Protein AF-A0A960YP12-F1 (afdb_monomer)

Foldseek 3Di:
DVQCVVVVPDDPAPVCCVLVSQCVVVDDVVNVVSVVVVVVVVVVVLVVVLQVVLVCCCVVPVCPPPNVPDDPVRSVVSSVVSSVVVVVVVVVVPVVVPDDPLLVCLLVLQLVLQLVQLVVCVVPPQQFDPVLSVCSNVVLNVQLNVCCVPPHSNCSSVSSNVSSNVSRVVCSVPHGDRDDPVVVPDPPPPDDD

Radius of gyration: 22.6 Å; Cα contacts (8 Å, |Δi|>4): 190; chains: 1; bounding box: 46×42×67 Å

Structure (mmCIF, N/CA/C/O backbone):
data_AF-A0A960YP12-F1
#
_entry.id   AF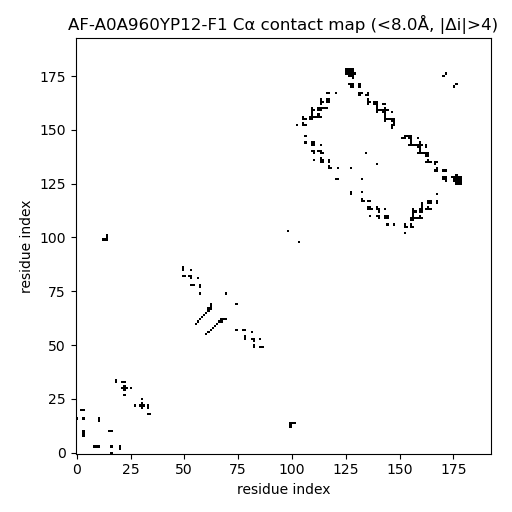-A0A960YP12-F1
#
loop_
_atom_site.group_PDB
_atom_site.id
_atom_site.type_symbol
_atom_site.label_atom_id
_atom_site.label_alt_id
_atom_site.label_comp_id
_atom_site.label_asym_id
_atom_site.label_entity_id
_atom_site.label_seq_id
_atom_site.pdbx_PDB_ins_code
_atom_site.Cartn_x
_atom_site.Cartn_y
_atom_site.Cartn_z
_atom_site.occupancy
_atom_site.B_iso_or_equiv
_atom_site.auth_seq_id
_atom_site.auth_comp_id
_atom_site.auth_asym_id
_atom_site.auth_atom_id
_atom_site.pdbx_PDB_model_num
ATOM 1 N N . ALA A 1 1 ? 11.647 7.805 -21.438 1.00 58.00 1 ALA A N 1
ATOM 2 C CA . ALA A 1 1 ? 10.737 8.116 -22.559 1.00 58.00 1 ALA A CA 1
ATOM 3 C C . ALA A 1 1 ? 11.459 8.897 -23.658 1.00 58.00 1 ALA A C 1
ATOM 5 O O . ALA A 1 1 ? 11.548 8.406 -24.769 1.00 58.00 1 ALA A O 1
ATOM 6 N N . LEU A 1 2 ? 12.059 10.059 -23.367 1.00 67.44 2 LEU A N 1
ATOM 7 C CA . LEU A 1 2 ? 12.798 10.821 -24.391 1.00 67.44 2 LEU A CA 1
ATOM 8 C C . LEU A 1 2 ? 14.009 10.053 -24.958 1.00 67.44 2 LEU A C 1
ATOM 10 O O . LEU A 1 2 ? 14.193 9.996 -26.167 1.00 67.44 2 LEU A O 1
ATOM 14 N N . ALA A 1 3 ? 14.774 9.372 -24.097 1.00 63.59 3 ALA A N 1
ATOM 15 C CA . ALA A 1 3 ? 15.922 8.564 -24.519 1.00 63.59 3 ALA A CA 1
ATOM 16 C C . ALA A 1 3 ? 15.546 7.325 -25.356 1.00 63.59 3 ALA A C 1
ATOM 18 O O . ALA A 1 3 ? 16.316 6.914 -26.212 1.00 63.59 3 ALA A O 1
ATOM 19 N N . SER A 1 4 ? 14.367 6.731 -25.143 1.00 64.69 4 SER A N 1
ATOM 20 C CA . SER A 1 4 ? 13.921 5.574 -25.930 1.00 64.69 4 SER A CA 1
ATOM 21 C C . SER A 1 4 ? 13.435 5.963 -27.322 1.00 64.69 4 SER A C 1
ATOM 23 O O . SER A 1 4 ? 13.671 5.221 -28.266 1.00 64.69 4 SER A O 1
ATOM 25 N N . VAL A 1 5 ? 12.815 7.142 -27.449 1.00 67.69 5 VAL A N 1
ATOM 26 C CA . VAL A 1 5 ? 12.426 7.729 -28.741 1.00 67.69 5 VAL A CA 1
ATOM 27 C C . VAL A 1 5 ? 13.664 8.105 -29.561 1.00 67.69 5 VAL A C 1
ATOM 29 O O . VAL A 1 5 ? 13.691 7.880 -30.762 1.00 67.69 5 VAL A O 1
ATOM 32 N N . ALA A 1 6 ? 14.718 8.612 -28.914 1.00 69.69 6 ALA A N 1
ATOM 33 C CA . ALA A 1 6 ? 15.978 8.939 -29.582 1.00 69.69 6 ALA A CA 1
ATOM 34 C C . ALA A 1 6 ? 16.777 7.707 -30.056 1.00 69.69 6 ALA A C 1
ATOM 36 O O . ALA A 1 6 ? 17.608 7.836 -30.949 1.00 69.69 6 ALA A O 1
ATOM 37 N N . MET A 1 7 ? 16.547 6.533 -29.458 1.00 71.50 7 MET A N 1
ATOM 38 C CA . MET A 1 7 ? 17.265 5.289 -29.773 1.00 71.50 7 MET A CA 1
ATOM 39 C C . MET A 1 7 ? 16.447 4.288 -30.611 1.00 71.50 7 MET A C 1
ATOM 41 O O . MET A 1 7 ? 16.909 3.168 -30.804 1.00 71.50 7 MET A O 1
ATOM 45 N N . ASP A 1 8 ? 15.250 4.667 -31.083 1.00 73.38 8 ASP A N 1
ATOM 46 C CA . ASP A 1 8 ? 14.325 3.821 -31.868 1.00 73.38 8 ASP A CA 1
ATOM 47 C C . ASP A 1 8 ? 14.042 2.438 -31.235 1.00 73.38 8 ASP A C 1
ATOM 49 O O . ASP A 1 8 ? 13.881 1.417 -31.903 1.00 73.38 8 ASP A O 1
ATOM 53 N N . ILE A 1 9 ? 14.009 2.378 -29.899 1.00 75.00 9 ILE A N 1
ATOM 54 C CA . ILE A 1 9 ? 13.782 1.123 -29.173 1.00 75.00 9 ILE A CA 1
ATOM 55 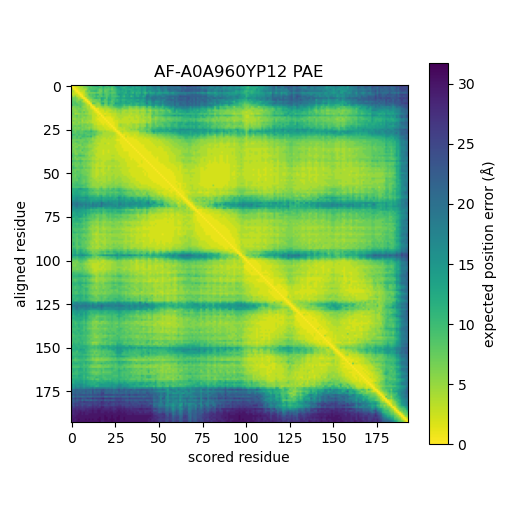C C . ILE A 1 9 ? 12.277 0.895 -29.037 1.00 75.00 9 ILE A C 1
ATOM 57 O O . ILE A 1 9 ? 11.580 1.690 -28.405 1.00 75.00 9 ILE A O 1
ATOM 61 N N . ASN A 1 10 ? 11.781 -0.227 -29.568 1.00 73.31 10 ASN A N 1
ATOM 62 C CA . ASN A 1 10 ? 10.393 -0.644 -29.377 1.00 73.31 10 ASN A CA 1
ATOM 63 C C . ASN A 1 10 ? 10.156 -1.062 -27.918 1.00 73.31 10 ASN A C 1
ATOM 65 O O . ASN A 1 10 ? 10.718 -2.054 -27.448 1.00 73.31 10 ASN A O 1
ATOM 69 N N . ILE A 1 11 ? 9.317 -0.311 -27.205 1.00 73.94 11 ILE A N 1
ATOM 70 C CA . ILE A 1 11 ? 9.003 -0.556 -25.797 1.00 73.94 11 ILE A CA 1
ATOM 71 C C . ILE A 1 11 ? 7.580 -1.112 -25.694 1.00 73.94 11 ILE A C 1
ATOM 73 O O . ILE A 1 11 ? 6.631 -0.369 -25.938 1.00 73.94 11 ILE A O 1
ATOM 77 N N . PRO A 1 12 ? 7.407 -2.383 -25.283 1.00 71.88 12 PRO A N 1
ATOM 78 C CA . PRO A 1 12 ? 6.084 -2.994 -25.174 1.00 71.88 12 PRO A CA 1
ATOM 79 C C . PRO A 1 12 ? 5.216 -2.361 -24.084 1.00 71.88 12 PRO A C 1
ATOM 81 O O . PRO A 1 12 ? 3.995 -2.380 -24.196 1.00 71.88 12 PRO A O 1
ATOM 84 N N . GLN A 1 13 ? 5.835 -1.852 -23.007 1.00 71.75 13 GLN A N 1
ATOM 85 C CA . GLN A 1 13 ? 5.128 -1.289 -21.855 1.00 71.75 13 GLN A CA 1
ATOM 86 C C . GLN A 1 13 ? 5.876 -0.121 -21.193 1.00 71.75 13 GLN A C 1
ATOM 88 O O . GLN A 1 13 ? 7.102 -0.195 -21.055 1.00 71.75 13 GLN A O 1
ATOM 93 N N . PRO A 1 14 ? 5.162 0.910 -20.697 1.00 77.56 14 PRO A N 1
ATOM 94 C CA . PRO A 1 14 ? 5.766 2.111 -20.106 1.00 77.56 14 PRO A CA 1
ATOM 95 C C . PRO A 1 14 ? 6.716 1.833 -18.933 1.00 77.56 14 PRO A C 1
ATOM 97 O O . PRO A 1 14 ? 7.717 2.526 -18.760 1.00 77.56 14 PRO A O 1
ATOM 100 N N . ASP A 1 15 ? 6.443 0.788 -18.155 1.00 81.69 15 ASP A N 1
ATOM 101 C CA . ASP A 1 15 ? 7.193 0.477 -16.933 1.00 81.69 15 ASP A CA 1
ATOM 102 C C . ASP A 1 15 ? 8.578 -0.128 -17.216 1.00 81.69 15 ASP A C 1
ATOM 104 O O . ASP A 1 15 ? 9.470 -0.116 -16.368 1.00 81.69 15 ASP A O 1
ATOM 108 N N . GLN A 1 16 ? 8.796 -0.630 -18.434 1.00 82.38 16 GLN A N 1
ATOM 109 C CA . GLN A 1 16 ? 10.042 -1.294 -18.827 1.00 82.38 16 GLN A CA 1
ATOM 110 C C . GLN A 1 16 ? 11.076 -0.318 -19.407 1.00 82.38 16 GLN A C 1
ATOM 112 O O . GLN A 1 16 ? 12.214 -0.703 -19.675 1.00 82.38 16 GLN A O 1
ATOM 117 N N . VAL A 1 17 ? 10.712 0.959 -19.574 1.00 84.19 17 VAL A N 1
ATOM 118 C CA . VAL A 1 17 ? 11.568 1.976 -20.202 1.00 84.19 17 VAL A CA 1
ATOM 119 C C . VAL A 1 17 ? 12.890 2.141 -19.453 1.00 84.19 17 VAL A C 1
ATOM 121 O O . VAL A 1 17 ? 13.940 2.180 -20.086 1.00 84.19 17 VAL A O 1
ATOM 124 N N . GLY A 1 18 ? 12.855 2.237 -18.121 1.00 83.00 18 GLY A N 1
ATOM 125 C CA . GLY A 1 18 ? 14.055 2.446 -17.304 1.00 83.00 18 GLY A CA 1
ATOM 126 C C . GLY A 1 18 ? 15.090 1.327 -17.477 1.00 83.00 18 GLY A C 1
ATOM 127 O O . GLY A 1 18 ? 16.200 1.606 -17.934 1.00 83.00 18 GLY A O 1
ATOM 128 N N . PRO A 1 19 ? 14.726 0.064 -17.182 1.00 83.06 19 PRO A N 1
ATOM 129 C CA . PRO A 1 19 ? 15.631 -1.072 -17.332 1.00 83.06 19 PRO A CA 1
ATOM 130 C C . PRO A 1 19 ? 16.138 -1.261 -18.769 1.00 83.06 19 PRO A C 1
ATOM 132 O O . PRO A 1 19 ? 17.332 -1.478 -18.965 1.00 83.06 19 PRO A O 1
ATOM 135 N N . ILE A 1 20 ? 15.262 -1.148 -19.777 1.00 83.38 20 ILE A N 1
ATOM 136 C CA . ILE A 1 20 ? 15.624 -1.383 -21.186 1.00 83.38 20 ILE A CA 1
ATOM 137 C C . ILE A 1 20 ? 16.593 -0.313 -21.694 1.00 83.38 20 ILE A C 1
ATOM 139 O O . ILE A 1 20 ? 17.600 -0.642 -22.317 1.00 83.38 20 ILE A O 1
ATOM 143 N N . VAL A 1 21 ? 16.324 0.965 -21.411 1.00 84.31 21 VAL A N 1
ATOM 144 C CA . VAL A 1 21 ? 17.203 2.065 -21.834 1.00 84.31 21 VAL A CA 1
ATOM 145 C C . VAL A 1 21 ? 18.560 1.957 -21.145 1.00 84.31 21 VAL A C 1
ATOM 147 O O . VAL A 1 21 ? 19.591 2.099 -21.797 1.00 84.31 21 VAL A O 1
ATOM 150 N N . ALA A 1 22 ? 18.577 1.666 -19.846 1.00 83.38 22 ALA A N 1
ATOM 151 C CA . ALA A 1 22 ? 19.823 1.553 -19.104 1.00 83.38 22 ALA A CA 1
ATOM 152 C C . ALA A 1 22 ? 20.658 0.339 -19.562 1.00 83.38 22 ALA A C 1
ATOM 154 O O . ALA A 1 22 ? 21.873 0.453 -19.718 1.00 83.38 22 ALA A O 1
ATOM 155 N N . ALA A 1 23 ? 20.012 -0.790 -19.875 1.00 82.31 23 ALA A N 1
ATOM 156 C CA . ALA A 1 23 ? 20.667 -1.953 -20.472 1.00 82.31 23 ALA A CA 1
ATOM 157 C C . ALA A 1 23 ? 21.218 -1.669 -21.883 1.00 82.31 23 ALA A C 1
ATOM 159 O O . ALA A 1 2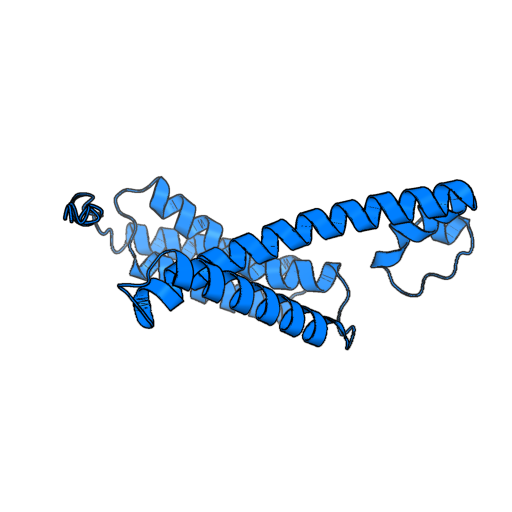3 ? 22.313 -2.124 -22.213 1.00 82.31 23 ALA A O 1
ATOM 160 N N . ALA A 1 24 ? 20.494 -0.899 -22.703 1.00 81.62 24 ALA A N 1
ATOM 161 C CA . ALA A 1 24 ? 20.925 -0.538 -24.054 1.00 81.62 24 ALA A CA 1
ATOM 162 C C . ALA A 1 24 ? 22.181 0.352 -24.053 1.00 81.62 24 ALA A C 1
ATOM 164 O O . ALA A 1 24 ? 23.080 0.140 -24.864 1.00 81.62 24 ALA A O 1
ATOM 165 N N . VAL A 1 25 ? 22.277 1.302 -23.116 1.00 85.12 25 VAL A N 1
ATOM 166 C CA . VAL A 1 25 ? 23.427 2.221 -23.006 1.00 85.12 25 VAL A CA 1
ATOM 167 C C . VAL A 1 25 ? 24.691 1.514 -22.503 1.00 85.12 25 VAL A C 1
ATOM 169 O O . VAL A 1 25 ? 25.791 1.820 -22.954 1.00 85.12 25 VAL A O 1
ATOM 172 N N . LEU A 1 26 ? 24.556 0.563 -21.576 1.00 83.25 26 LEU A N 1
ATOM 173 C CA . LEU A 1 26 ? 25.695 -0.094 -20.923 1.00 83.25 26 LEU A CA 1
ATOM 174 C C . LEU A 1 26 ? 26.258 -1.315 -21.685 1.00 83.25 26 LEU A C 1
ATOM 176 O O . LEU A 1 26 ? 27.285 -1.874 -21.289 1.00 83.25 26 LEU A O 1
ATOM 180 N N . GLY A 1 27 ? 25.593 -1.764 -22.751 1.00 84.38 27 GLY A N 1
ATOM 181 C CA . GLY A 1 27 ? 25.962 -2.978 -23.481 1.00 84.38 27 GLY A CA 1
ATOM 182 C C . GLY A 1 27 ? 25.699 -4.275 -22.697 1.00 84.38 27 GLY A C 1
ATOM 183 O O . GLY A 1 27 ? 25.104 -4.284 -21.621 1.00 84.38 27 GLY A O 1
ATOM 184 N N . LYS A 1 28 ? 26.146 -5.417 -23.241 1.00 83.31 28 LYS A N 1
ATOM 185 C CA . LYS A 1 28 ? 25.784 -6.760 -22.732 1.00 83.31 28 LYS A CA 1
ATOM 186 C C . LYS A 1 28 ? 26.156 -6.988 -21.261 1.00 83.31 28 LYS A C 1
ATOM 188 O O . LYS A 1 28 ? 25.358 -7.541 -20.513 1.00 83.31 28 LYS A O 1
ATOM 193 N N . ALA A 1 29 ? 27.352 -6.565 -20.847 1.00 86.75 29 ALA A N 1
ATOM 194 C CA . ALA A 1 29 ? 27.832 -6.774 -19.481 1.00 86.75 29 ALA A CA 1
ATOM 195 C C . ALA A 1 29 ? 27.035 -5.949 -18.459 1.00 86.75 29 ALA A C 1
ATOM 197 O O . ALA A 1 29 ? 26.650 -6.465 -17.411 1.00 86.75 29 ALA A O 1
ATOM 198 N N . GLY A 1 30 ? 26.729 -4.688 -18.769 1.00 85.06 30 GLY A N 1
ATOM 199 C CA . GLY A 1 30 ? 25.952 -3.868 -17.847 1.00 85.06 30 GLY A CA 1
ATOM 200 C C . GLY A 1 30 ? 24.448 -4.144 -17.883 1.00 85.06 30 GLY A C 1
ATOM 201 O O . GLY A 1 30 ? 23.795 -3.942 -16.866 1.00 85.06 30 GLY A O 1
ATOM 202 N N . ALA A 1 31 ? 23.904 -4.713 -18.964 1.00 86.44 31 ALA A N 1
ATOM 203 C CA . ALA A 1 31 ? 22.540 -5.248 -18.966 1.00 86.44 31 ALA A CA 1
ATOM 204 C C . ALA A 1 31 ? 22.350 -6.347 -17.900 1.00 86.44 31 ALA A C 1
ATOM 206 O O . ALA A 1 31 ? 21.366 -6.325 -17.160 1.00 86.44 31 ALA A O 1
ATOM 207 N N . VAL A 1 32 ? 23.319 -7.264 -17.771 1.00 89.25 32 VAL A N 1
ATOM 208 C CA . VAL A 1 32 ? 23.312 -8.304 -16.724 1.00 89.25 32 VAL A CA 1
ATOM 209 C C . VAL A 1 32 ? 23.425 -7.679 -15.333 1.00 89.25 32 VAL A C 1
ATOM 211 O O . VAL A 1 32 ? 22.681 -8.057 -14.432 1.00 89.25 32 VAL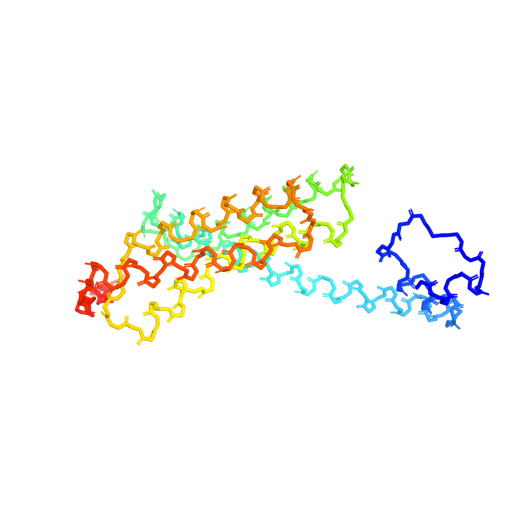 A O 1
ATOM 214 N N . LEU A 1 33 ? 24.307 -6.690 -15.158 1.00 90.31 33 LEU A N 1
ATOM 215 C CA . LEU A 1 33 ? 24.469 -5.995 -13.879 1.00 90.31 33 LEU A CA 1
ATOM 216 C C . LEU A 1 33 ? 23.169 -5.301 -13.449 1.00 90.31 33 LEU A C 1
ATOM 218 O O . LEU A 1 33 ? 22.721 -5.484 -12.320 1.00 90.31 33 LEU A O 1
ATOM 222 N N . ILE A 1 34 ? 22.531 -4.551 -14.350 1.00 89.75 34 ILE A N 1
ATOM 223 C CA . ILE A 1 34 ? 21.264 -3.862 -14.072 1.00 89.75 34 ILE A CA 1
ATOM 224 C C . ILE A 1 34 ? 20.158 -4.857 -13.735 1.00 89.75 34 ILE A C 1
ATOM 226 O O . ILE A 1 34 ? 19.400 -4.618 -12.796 1.00 89.75 34 ILE A O 1
ATOM 230 N N . PHE A 1 35 ? 20.084 -5.982 -14.449 1.00 89.50 35 PHE A N 1
ATOM 231 C CA . PHE A 1 35 ? 19.132 -7.040 -14.127 1.00 89.50 35 PHE A CA 1
ATOM 232 C C . PHE A 1 35 ? 19.312 -7.539 -12.687 1.00 89.50 35 PHE A C 1
ATOM 234 O O . PHE A 1 35 ? 18.339 -7.581 -11.937 1.00 89.50 35 PHE A O 1
ATOM 241 N N . VAL A 1 36 ? 20.548 -7.841 -12.274 1.00 92.94 36 VAL A N 1
ATOM 242 C CA . VAL A 1 36 ? 20.850 -8.295 -10.905 1.00 92.94 36 VAL A CA 1
ATOM 243 C C . VAL A 1 36 ? 20.492 -7.227 -9.869 1.00 92.94 36 VAL A C 1
ATOM 245 O O . VAL A 1 36 ? 19.872 -7.547 -8.856 1.00 92.94 36 VAL A O 1
ATOM 248 N N . VAL A 1 37 ? 20.836 -5.961 -10.121 1.00 92.12 37 VAL A N 1
ATOM 249 C CA . VAL A 1 37 ? 20.547 -4.848 -9.200 1.00 92.12 37 VAL A CA 1
ATOM 250 C C . VAL A 1 37 ? 19.044 -4.656 -9.017 1.00 92.12 37 VAL A C 1
ATOM 252 O O . VAL A 1 37 ? 18.570 -4.594 -7.884 1.00 92.12 37 VAL A O 1
ATOM 255 N N . ILE A 1 38 ? 18.285 -4.597 -10.113 1.00 91.19 38 ILE A N 1
ATOM 256 C CA . ILE A 1 38 ? 16.832 -4.400 -10.059 1.00 91.19 38 ILE A CA 1
ATOM 257 C C . ILE A 1 38 ? 16.156 -5.609 -9.415 1.00 91.19 38 ILE A C 1
ATOM 259 O O . ILE A 1 38 ? 15.301 -5.436 -8.552 1.00 91.19 38 ILE A O 1
ATOM 263 N N . PHE A 1 39 ? 16.559 -6.827 -9.783 1.00 92.38 39 PHE A N 1
ATOM 264 C CA . PHE A 1 39 ? 16.004 -8.043 -9.195 1.00 92.38 39 PHE A CA 1
ATOM 265 C C . PHE A 1 39 ? 16.258 -8.109 -7.684 1.00 92.38 39 PHE A C 1
ATOM 267 O O . PHE A 1 39 ? 15.335 -8.379 -6.921 1.00 92.38 39 PHE A O 1
ATOM 274 N N . SER A 1 40 ? 17.480 -7.793 -7.246 1.00 95.06 40 SER A N 1
ATOM 275 C CA . SER A 1 40 ? 17.843 -7.741 -5.826 1.00 95.06 40 SER A CA 1
ATOM 276 C C . SER A 1 40 ? 17.030 -6.688 -5.060 1.00 95.06 40 SER A C 1
ATOM 278 O O . SER A 1 40 ? 16.466 -6.979 -4.004 1.00 95.06 40 SER A O 1
ATOM 280 N N . ALA A 1 41 ? 16.888 -5.481 -5.622 1.00 94.19 41 ALA A N 1
ATOM 281 C CA . ALA A 1 41 ? 16.095 -4.411 -5.016 1.00 94.19 41 ALA A CA 1
ATOM 282 C C . ALA A 1 41 ? 14.605 -4.782 -4.885 1.00 94.19 41 ALA A C 1
ATOM 284 O O . ALA A 1 41 ? 13.987 -4.536 -3.844 1.00 94.19 41 ALA A O 1
ATOM 285 N N . LEU A 1 42 ? 14.032 -5.409 -5.918 1.00 93.19 42 LEU A N 1
ATOM 286 C CA . LEU A 1 42 ? 12.651 -5.893 -5.894 1.00 93.19 42 LEU A CA 1
ATOM 287 C C . LEU A 1 42 ? 12.470 -7.020 -4.875 1.00 93.19 42 LEU A C 1
ATOM 289 O O . LEU A 1 42 ? 11.524 -6.966 -4.097 1.00 93.19 42 LEU A O 1
ATOM 293 N N . ALA A 1 43 ? 13.377 -7.999 -4.831 1.00 95.12 43 ALA A N 1
ATOM 294 C CA . ALA A 1 43 ? 13.299 -9.111 -3.886 1.00 95.12 43 ALA A CA 1
ATOM 295 C C . ALA A 1 43 ? 13.316 -8.629 -2.425 1.00 95.12 43 ALA A C 1
ATOM 297 O O . ALA A 1 43 ? 12.489 -9.072 -1.634 1.00 95.12 43 ALA A O 1
ATOM 298 N N . SER A 1 44 ? 14.182 -7.666 -2.091 1.00 95.81 44 SER A N 1
ATOM 299 C CA . SER A 1 44 ? 14.244 -7.065 -0.747 1.00 95.81 44 SER A CA 1
ATOM 300 C C . SER A 1 44 ? 12.958 -6.306 -0.374 1.00 95.81 44 SER A C 1
ATOM 302 O O . SER A 1 44 ? 12.419 -6.446 0.726 1.00 95.81 44 SER A O 1
ATOM 304 N N . SER A 1 45 ? 12.403 -5.543 -1.322 1.00 95.50 45 SER A N 1
ATOM 305 C CA . SER A 1 45 ? 11.143 -4.815 -1.111 1.00 95.50 45 SER A CA 1
ATOM 306 C C . SER A 1 45 ? 9.954 -5.766 -0.938 1.00 95.50 45 SER A C 1
ATOM 308 O O . SER A 1 45 ? 9.104 -5.553 -0.079 1.00 95.50 45 SER A O 1
ATOM 310 N N . LEU A 1 46 ? 9.894 -6.832 -1.741 1.00 95.00 46 LEU A N 1
ATOM 311 C CA . LEU A 1 46 ? 8.836 -7.836 -1.651 1.00 95.00 46 LEU A CA 1
ATOM 312 C C . LEU A 1 46 ? 8.904 -8.610 -0.336 1.00 95.00 46 LEU A C 1
ATOM 314 O O . LEU A 1 46 ? 7.863 -8.823 0.277 1.00 95.00 46 LEU A O 1
ATOM 318 N N . ASP A 1 47 ? 10.102 -8.990 0.107 1.00 95.19 47 ASP A N 1
ATOM 319 C CA . ASP A 1 47 ? 10.304 -9.695 1.374 1.00 95.19 47 ASP A CA 1
ATOM 320 C C . ASP A 1 47 ? 9.761 -8.878 2.555 1.00 95.19 47 ASP A C 1
ATOM 322 O O . ASP A 1 47 ? 8.880 -9.345 3.277 1.00 95.19 47 ASP A O 1
ATOM 326 N N . SER A 1 48 ? 10.177 -7.612 2.672 1.00 95.81 48 SER A N 1
ATOM 327 C CA . SER A 1 48 ? 9.694 -6.722 3.738 1.00 95.81 48 SER A CA 1
ATOM 328 C C . SER A 1 48 ? 8.177 -6.496 3.711 1.00 95.81 48 SER A C 1
ATOM 330 O O . SER A 1 48 ? 7.540 -6.517 4.763 1.00 95.81 48 SER A O 1
ATOM 332 N N . LEU A 1 49 ? 7.568 -6.331 2.530 1.00 94.88 49 LEU A N 1
ATOM 333 C CA . LEU A 1 49 ? 6.117 -6.145 2.401 1.00 94.88 49 LEU A CA 1
ATOM 334 C C . LEU A 1 49 ? 5.330 -7.413 2.748 1.00 94.88 49 LEU A C 1
ATOM 336 O O . LEU A 1 49 ? 4.300 -7.333 3.422 1.00 94.88 49 LEU A O 1
ATOM 340 N N . LEU A 1 50 ? 5.797 -8.578 2.293 1.00 95.62 50 LEU A N 1
ATOM 341 C CA . LEU A 1 50 ? 5.164 -9.863 2.585 1.00 95.62 50 LEU A CA 1
ATOM 342 C C . LEU A 1 50 ? 5.278 -10.213 4.070 1.00 95.62 50 LEU A C 1
ATOM 344 O O . LEU A 1 50 ? 4.298 -10.680 4.653 1.00 95.62 50 LEU A O 1
ATOM 348 N N . ALA A 1 51 ? 6.437 -9.957 4.680 1.00 94.62 51 ALA A N 1
ATOM 349 C CA . ALA A 1 51 ? 6.651 -10.141 6.110 1.00 94.62 51 ALA A CA 1
ATOM 350 C C . ALA A 1 51 ? 5.744 -9.207 6.926 1.00 94.62 51 ALA A C 1
ATOM 352 O O . ALA A 1 51 ? 4.934 -9.690 7.712 1.00 94.62 51 ALA A O 1
ATOM 353 N N . ALA A 1 52 ? 5.769 -7.898 6.650 1.00 95.19 52 ALA A N 1
ATOM 354 C CA . ALA A 1 52 ? 4.938 -6.925 7.361 1.00 95.19 52 ALA A CA 1
ATOM 355 C C . ALA A 1 52 ? 3.435 -7.228 7.235 1.00 95.19 52 ALA A C 1
ATOM 357 O O . ALA A 1 52 ? 2.698 -7.168 8.215 1.00 95.19 52 ALA A O 1
ATOM 358 N N . THR A 1 53 ? 2.966 -7.600 6.040 1.00 94.88 53 THR A N 1
ATOM 359 C CA . THR A 1 53 ? 1.550 -7.953 5.833 1.00 94.88 53 THR A CA 1
ATOM 360 C C . THR A 1 53 ? 1.185 -9.255 6.546 1.00 94.88 53 THR A C 1
ATOM 362 O O . THR A 1 53 ? 0.083 -9.380 7.080 1.00 94.88 53 THR A O 1
ATOM 365 N N . SER A 1 54 ? 2.098 -10.228 6.571 1.00 95.44 54 SER A N 1
ATOM 366 C CA . SER A 1 54 ? 1.907 -11.472 7.317 1.00 95.44 54 SER A CA 1
ATOM 367 C C . SER A 1 54 ? 1.789 -11.208 8.816 1.00 95.44 54 SER A C 1
ATOM 369 O O . SER A 1 54 ? 0.890 -11.758 9.449 1.00 95.44 54 SER A O 1
ATOM 371 N N . ASP A 1 55 ? 2.643 -10.350 9.370 1.00 93.19 55 ASP A N 1
ATOM 372 C CA . ASP A 1 55 ? 2.625 -9.997 10.792 1.00 93.19 55 ASP A CA 1
ATOM 373 C C . ASP A 1 55 ? 1.323 -9.287 11.176 1.00 93.19 55 ASP A C 1
ATOM 375 O O . ASP A 1 55 ? 0.665 -9.701 12.131 1.00 93.19 55 ASP A O 1
ATOM 379 N N . LEU A 1 56 ? 0.866 -8.331 10.358 1.00 92.81 56 LEU A N 1
ATOM 380 C CA . LEU A 1 56 ? -0.436 -7.681 10.547 1.00 92.81 56 LEU A CA 1
ATOM 381 C C . LEU A 1 56 ? -1.585 -8.699 10.558 1.00 92.81 56 LEU A C 1
ATOM 383 O O . LEU A 1 56 ? -2.423 -8.688 11.454 1.00 92.81 56 LEU A O 1
ATOM 387 N N . LEU A 1 57 ? -1.617 -9.633 9.602 1.00 92.69 57 LEU A N 1
ATOM 388 C CA . LEU A 1 57 ? -2.658 -10.667 9.559 1.00 92.69 57 LEU A CA 1
ATOM 389 C C . LEU A 1 57 ? -2.583 -11.632 10.753 1.00 92.69 57 LEU A C 1
ATOM 391 O O . LEU A 1 57 ? -3.616 -12.104 11.239 1.00 92.69 57 LEU A O 1
ATOM 395 N N . LEU A 1 58 ? -1.384 -11.946 11.237 1.00 91.88 58 LEU A N 1
ATOM 396 C CA . LEU A 1 58 ? -1.208 -12.816 12.396 1.00 91.88 58 LEU A CA 1
ATOM 397 C C . LEU A 1 58 ? -1.698 -12.157 13.677 1.00 91.88 58 LEU A C 1
ATOM 399 O O . LEU A 1 58 ? -2.391 -12.809 14.455 1.00 91.88 58 LEU A O 1
ATOM 403 N N . GLU A 1 59 ? -1.342 -10.901 13.910 1.00 88.38 59 GLU A N 1
ATOM 404 C CA . GLU A 1 59 ? -1.721 -10.188 15.127 1.00 88.38 59 GLU A CA 1
ATOM 405 C C . GLU A 1 59 ? -3.207 -9.817 15.112 1.00 88.38 59 GLU A C 1
ATOM 407 O O . GLU A 1 59 ? -3.935 -10.154 16.056 1.00 88.38 59 GLU A O 1
ATOM 412 N N . ASP A 1 60 ? -3.686 -9.236 14.010 1.00 89.25 60 ASP A N 1
ATOM 413 C CA . ASP A 1 60 ? -5.053 -8.718 13.917 1.00 89.25 60 ASP A CA 1
ATOM 414 C C . ASP A 1 60 ? -6.098 -9.819 13.731 1.00 89.25 60 ASP A C 1
ATOM 416 O O . ASP A 1 60 ? -7.211 -9.705 14.250 1.00 89.25 60 ASP A O 1
ATOM 420 N N . VAL A 1 61 ? -5.774 -10.894 13.004 1.00 88.12 61 VAL A N 1
ATOM 421 C CA . VAL A 1 61 ? -6.745 -11.949 12.666 1.00 88.12 61 VAL A CA 1
ATOM 422 C C . VAL A 1 61 ? -6.438 -13.240 13.410 1.00 88.12 61 VAL A C 1
ATOM 424 O O . VAL A 1 61 ? -7.299 -13.765 14.120 1.00 88.12 61 VAL A O 1
ATOM 427 N N . TYR A 1 62 ? -5.225 -13.781 13.277 1.00 86.25 62 TYR A N 1
ATOM 428 C CA . TYR A 1 62 ? -4.937 -15.118 13.803 1.00 86.25 62 TYR A CA 1
ATOM 429 C C . TYR A 1 62 ? -4.928 -15.155 15.336 1.00 86.25 62 TYR A C 1
ATOM 431 O O . TYR A 1 62 ? -5.647 -15.961 15.933 1.00 86.25 62 TYR A O 1
ATOM 439 N N . LYS A 1 63 ? -4.169 -14.268 15.983 1.00 85.00 63 LYS A N 1
ATOM 440 C CA . LYS A 1 63 ? -4.080 -14.172 17.444 1.00 85.00 63 LYS A CA 1
ATOM 441 C C . LYS A 1 63 ? -5.413 -13.699 18.018 1.00 85.00 63 LYS A C 1
ATOM 443 O O . LYS A 1 63 ? -5.941 -14.328 18.925 1.00 85.00 63 LYS A O 1
ATOM 448 N N . ARG A 1 64 ? -6.018 -12.652 17.455 1.00 82.69 64 ARG A N 1
ATOM 449 C CA . ARG A 1 64 ? -7.242 -12.073 18.028 1.00 82.69 64 ARG A CA 1
ATOM 450 C C . ARG A 1 64 ? -8.511 -12.906 17.825 1.00 82.69 64 ARG A C 1
ATOM 452 O O . ARG A 1 64 ? -9.344 -12.940 18.727 1.00 82.69 64 ARG A O 1
ATOM 459 N N . HIS A 1 65 ? -8.679 -13.562 16.673 1.00 81.25 65 HIS A N 1
ATOM 460 C CA . HIS A 1 65 ? -9.943 -14.222 16.313 1.00 81.25 65 HIS A CA 1
ATOM 461 C C . HIS A 1 65 ? -9.867 -15.747 16.180 1.00 81.25 65 HIS A C 1
ATOM 463 O O . HIS A 1 65 ? -10.881 -16.407 16.401 1.00 81.25 65 HIS A O 1
ATOM 469 N N . ILE A 1 66 ? -8.716 -16.325 15.819 1.00 84.00 66 ILE A N 1
ATOM 470 C CA . ILE A 1 66 ? -8.613 -17.772 15.544 1.00 84.00 66 ILE A CA 1
ATOM 471 C C . ILE A 1 66 ? -8.083 -18.529 16.760 1.00 84.00 66 ILE A C 1
ATOM 473 O O . ILE A 1 66 ? -8.680 -19.516 17.192 1.00 84.00 66 ILE A O 1
ATOM 477 N N . LYS A 1 67 ? -6.940 -18.099 17.302 1.00 80.06 67 LYS A N 1
ATOM 478 C CA . LYS A 1 67 ? -6.276 -18.786 18.411 1.00 80.06 67 LYS A CA 1
ATOM 479 C C . LYS A 1 67 ? -5.555 -17.791 19.336 1.00 80.06 67 LYS A C 1
ATOM 481 O O . LYS A 1 67 ? -4.351 -17.594 19.177 1.00 80.06 67 LYS A O 1
ATOM 486 N N . PRO A 1 68 ? -6.265 -17.244 20.342 1.00 77.75 68 PRO A N 1
ATOM 487 C CA . PRO A 1 68 ? -5.711 -16.298 21.321 1.00 77.75 68 PRO A CA 1
ATOM 488 C C . PRO A 1 68 ? -4.487 -16.825 22.069 1.00 77.75 68 PRO A C 1
ATOM 490 O O . PRO A 1 68 ? -3.515 -16.103 22.251 1.00 77.75 68 PRO A O 1
ATOM 493 N N . ASN A 1 69 ? -4.482 -18.122 22.387 1.00 77.56 69 ASN A N 1
ATOM 494 C CA . ASN A 1 69 ? -3.408 -18.781 23.137 1.00 77.56 69 ASN A CA 1
ATOM 495 C C . ASN A 1 69 ? -2.451 -19.545 22.203 1.00 77.56 69 ASN A C 1
ATOM 497 O O . ASN A 1 69 ? -2.134 -20.720 22.417 1.00 77.56 69 ASN A O 1
ATOM 501 N N . ALA A 1 70 ? -2.065 -18.940 21.077 1.00 78.19 70 ALA A N 1
ATOM 502 C CA . ALA A 1 70 ? -1.144 -19.571 20.139 1.00 78.19 70 ALA A CA 1
ATOM 503 C C . ALA A 1 70 ? 0.289 -19.582 20.696 1.00 78.19 70 ALA A C 1
ATOM 505 O O . ALA A 1 70 ? 0.875 -18.542 20.965 1.00 78.19 70 ALA A O 1
ATOM 506 N N . THR A 1 71 ? 0.890 -20.770 20.806 1.00 85.44 71 THR A N 1
ATOM 507 C CA . THR A 1 71 ? 2.315 -20.893 21.146 1.00 85.44 71 THR A CA 1
ATOM 508 C C . THR A 1 71 ? 3.208 -20.263 20.063 1.00 85.44 71 THR A C 1
ATOM 510 O O . THR A 1 71 ? 2.838 -20.283 18.881 1.00 85.44 71 THR A O 1
ATOM 513 N N . PRO A 1 72 ? 4.429 -19.799 20.401 1.00 83.75 72 PRO A N 1
ATOM 514 C CA . PRO A 1 72 ? 5.344 -19.176 19.435 1.00 83.75 72 PRO A CA 1
ATOM 515 C C . PRO A 1 72 ? 5.643 -20.055 18.210 1.00 83.75 72 PRO A C 1
ATOM 517 O O . PRO A 1 72 ? 5.781 -19.572 17.088 1.00 83.75 72 PRO A O 1
ATOM 520 N N . GLN A 1 73 ? 5.692 -21.377 18.400 1.00 86.25 73 GLN A N 1
ATOM 521 C CA . GLN A 1 73 ? 5.890 -22.338 17.311 1.00 86.25 73 GLN A CA 1
ATOM 522 C C . GLN A 1 73 ? 4.703 -22.373 16.338 1.00 86.25 73 GLN A C 1
ATOM 524 O O . GLN A 1 73 ? 4.900 -22.490 15.128 1.00 86.25 73 GLN A O 1
ATOM 529 N N . ASN A 1 74 ? 3.476 -22.254 16.851 1.00 86.12 74 ASN A N 1
ATOM 530 C CA . ASN A 1 74 ? 2.274 -22.195 16.025 1.00 86.12 74 ASN A CA 1
ATOM 531 C C . ASN A 1 74 ? 2.180 -20.861 15.281 1.00 86.12 74 ASN A C 1
ATOM 533 O O . ASN A 1 74 ? 1.796 -20.865 14.115 1.00 86.12 74 ASN A O 1
ATOM 537 N N . MET A 1 75 ? 2.580 -19.752 15.913 1.00 87.19 75 MET A N 1
ATOM 538 C CA . MET A 1 75 ? 2.645 -18.445 15.251 1.00 87.19 75 MET A CA 1
ATOM 539 C C . MET A 1 75 ? 3.642 -18.450 14.091 1.00 87.19 75 MET A C 1
ATOM 541 O O . MET A 1 75 ? 3.290 -18.025 12.998 1.00 87.19 75 MET A O 1
ATOM 545 N N . ARG A 1 76 ? 4.839 -19.025 14.273 1.00 88.31 76 ARG A N 1
ATOM 546 C CA . ARG A 1 76 ? 5.827 -19.155 13.185 1.00 88.31 76 ARG A CA 1
ATOM 547 C C . ARG A 1 76 ? 5.305 -19.980 12.010 1.00 88.31 76 ARG A C 1
ATOM 549 O O . ARG A 1 76 ? 5.459 -19.576 10.864 1.00 88.31 76 ARG A O 1
ATOM 556 N N . LYS A 1 77 ? 4.660 -21.121 12.285 1.00 90.56 77 LYS A N 1
ATOM 557 C CA . LYS A 1 77 ? 4.055 -21.953 11.232 1.00 90.56 77 LYS A CA 1
ATOM 558 C C . LYS A 1 77 ? 2.934 -21.214 10.503 1.00 90.56 77 LYS A C 1
ATOM 560 O O . LYS A 1 77 ? 2.880 -21.266 9.278 1.00 90.56 77 LYS A O 1
ATOM 565 N N . ALA A 1 78 ? 2.065 -20.526 11.243 1.00 90.69 78 ALA A N 1
ATOM 566 C CA . ALA A 1 78 ? 0.997 -19.720 10.664 1.00 90.69 78 ALA A CA 1
ATOM 567 C C . ALA A 1 78 ? 1.567 -18.594 9.790 1.00 90.69 78 ALA A C 1
ATOM 569 O O . ALA A 1 78 ? 1.098 -18.425 8.671 1.00 90.69 78 ALA A O 1
ATOM 570 N N . ALA A 1 79 ? 2.626 -17.915 10.240 1.00 92.12 79 ALA A N 1
ATOM 571 C CA . ALA A 1 79 ? 3.305 -16.874 9.476 1.00 92.12 79 ALA A CA 1
ATOM 572 C C . ALA A 1 79 ? 3.803 -17.388 8.132 1.00 92.12 79 ALA A C 1
ATOM 574 O O . ALA A 1 79 ? 3.429 -16.862 7.092 1.00 92.12 79 ALA A O 1
ATOM 575 N N . THR A 1 80 ? 4.552 -18.494 8.131 1.00 92.69 80 THR A N 1
ATOM 576 C CA . THR A 1 80 ? 5.049 -19.093 6.886 1.00 92.69 80 THR A CA 1
ATOM 577 C C . THR A 1 80 ? 3.913 -19.445 5.921 1.00 92.69 80 THR A C 1
ATOM 579 O O . THR A 1 80 ? 4.037 -19.213 4.719 1.00 92.69 80 THR A O 1
ATOM 582 N N . ILE A 1 81 ? 2.796 -19.978 6.428 1.00 93.94 81 ILE A N 1
ATOM 583 C CA . ILE A 1 81 ? 1.627 -20.318 5.603 1.00 93.94 81 ILE A CA 1
ATOM 584 C C . ILE A 1 81 ? 0.973 -19.052 5.035 1.00 93.94 81 ILE A C 1
ATOM 586 O O . ILE A 1 81 ? 0.659 -19.016 3.846 1.00 93.94 81 ILE A O 1
ATOM 590 N N . VAL A 1 82 ? 0.786 -18.013 5.852 1.00 94.25 82 VAL A N 1
ATOM 591 C CA . VAL A 1 82 ? 0.188 -16.738 5.429 1.00 94.25 82 VAL A CA 1
ATOM 592 C C . VAL A 1 82 ? 1.066 -16.047 4.387 1.00 94.25 82 VAL A C 1
ATOM 594 O O . VAL A 1 82 ? 0.552 -15.661 3.339 1.00 94.25 82 VAL A O 1
ATOM 597 N N . THR A 1 83 ? 2.380 -15.961 4.607 1.00 95.00 83 THR A N 1
ATOM 598 C CA . THR A 1 83 ? 3.337 -15.415 3.633 1.00 95.00 83 THR A CA 1
ATOM 599 C C . THR A 1 83 ? 3.289 -16.176 2.308 1.00 95.00 83 THR A C 1
ATOM 601 O O . THR A 1 83 ? 3.224 -15.556 1.245 1.00 95.00 83 THR A O 1
ATOM 604 N N . LEU A 1 84 ? 3.272 -17.516 2.349 1.00 95.25 84 LEU A N 1
ATOM 605 C CA . LEU A 1 84 ? 3.176 -18.349 1.147 1.00 95.25 84 LEU A CA 1
ATOM 606 C C . LEU A 1 84 ? 1.872 -18.072 0.384 1.00 95.25 84 LEU A C 1
ATOM 608 O O . LEU A 1 84 ? 1.898 -17.856 -0.828 1.00 95.25 84 LEU A O 1
ATOM 612 N N . LEU A 1 85 ? 0.738 -18.049 1.090 1.00 95.06 85 LEU A N 1
ATOM 613 C CA . LEU A 1 85 ? -0.569 -17.765 0.497 1.00 95.06 85 LEU A CA 1
ATOM 614 C C . LEU A 1 85 ? -0.610 -16.366 -0.120 1.00 95.06 85 LEU A C 1
ATOM 616 O O . LEU A 1 85 ? -1.056 -16.221 -1.256 1.00 95.06 85 LEU A O 1
ATOM 620 N N . LEU A 1 86 ? -0.104 -15.355 0.586 1.00 95.12 86 LEU A N 1
ATOM 621 C CA . LEU A 1 86 ? -0.050 -13.980 0.099 1.00 95.12 86 LEU A CA 1
ATOM 622 C C . LEU A 1 86 ? 0.801 -13.871 -1.175 1.00 95.12 86 LEU A C 1
ATOM 624 O O . LEU A 1 86 ? 0.383 -13.222 -2.136 1.00 95.12 86 LEU A O 1
ATOM 628 N N . GLY A 1 87 ? 1.943 -14.563 -1.224 1.00 94.31 87 GLY A N 1
ATOM 629 C CA . GLY A 1 87 ? 2.790 -14.650 -2.414 1.00 94.31 87 GLY A CA 1
ATOM 630 C C . GLY A 1 87 ? 2.079 -15.299 -3.605 1.00 94.31 87 GLY A C 1
ATOM 631 O O . GLY A 1 87 ? 2.081 -14.738 -4.701 1.00 94.31 87 GLY A O 1
ATOM 632 N N . VAL A 1 88 ? 1.409 -16.439 -3.394 1.00 95.00 88 VAL A N 1
ATOM 633 C CA . VAL A 1 88 ? 0.653 -17.141 -4.449 1.00 95.00 88 VAL A CA 1
ATOM 634 C C . VAL A 1 88 ? -0.513 -16.293 -4.959 1.00 95.00 88 VAL A C 1
ATOM 636 O O . VAL A 1 88 ? -0.698 -16.173 -6.168 1.00 95.00 88 VAL A O 1
ATOM 639 N N . VAL A 1 89 ? -1.279 -15.668 -4.063 1.00 94.06 89 VAL A N 1
ATOM 640 C CA . VAL A 1 89 ? -2.403 -14.794 -4.432 1.00 94.06 89 VAL A CA 1
ATOM 641 C C . VAL A 1 89 ? -1.910 -13.581 -5.219 1.00 94.06 89 VAL A C 1
ATOM 643 O O . VAL A 1 89 ? -2.461 -13.274 -6.275 1.00 94.06 89 VAL A O 1
ATOM 646 N N . THR A 1 90 ? -0.838 -12.933 -4.758 1.00 91.25 90 THR A N 1
ATOM 647 C CA . THR A 1 90 ? -0.232 -11.795 -5.464 1.00 91.25 90 THR A CA 1
ATOM 648 C C . THR A 1 90 ? 0.232 -12.205 -6.860 1.00 91.25 90 THR A C 1
ATOM 650 O O . THR A 1 90 ? -0.077 -11.530 -7.841 1.00 91.25 90 THR A O 1
ATOM 653 N N . TRP A 1 91 ? 0.905 -13.353 -6.977 1.00 90.94 91 TRP A N 1
ATOM 654 C CA . TRP A 1 91 ? 1.344 -13.885 -8.264 1.00 90.94 91 TRP A CA 1
ATOM 655 C C . TRP A 1 91 ? 0.166 -14.145 -9.214 1.00 90.94 91 TRP A C 1
ATOM 657 O O . TRP A 1 91 ? 0.200 -13.700 -10.362 1.00 90.94 91 TRP A O 1
ATOM 667 N N . MET A 1 92 ? -0.908 -14.771 -8.722 1.00 92.06 92 MET A N 1
ATOM 668 C CA . MET A 1 92 ? -2.128 -15.031 -9.496 1.00 92.06 92 MET A CA 1
ATOM 669 C C . MET A 1 92 ? -2.803 -13.747 -9.997 1.00 92.06 92 MET A C 1
ATOM 671 O O . MET A 1 92 ? -3.259 -13.702 -11.139 1.00 92.06 92 MET A O 1
ATOM 675 N N . ILE A 1 93 ? -2.836 -12.691 -9.178 1.00 88.81 93 ILE A N 1
ATOM 676 C CA . ILE A 1 93 ? -3.393 -11.382 -9.561 1.00 88.81 93 ILE A CA 1
ATOM 677 C C . ILE A 1 93 ? -2.511 -10.687 -10.613 1.00 88.81 93 ILE A C 1
ATOM 679 O O . ILE A 1 93 ? -3.027 -9.995 -11.493 1.00 88.81 93 ILE A O 1
ATOM 683 N N . CYS A 1 94 ? -1.192 -10.888 -10.567 1.00 87.56 94 CYS A N 1
ATOM 684 C CA . CYS A 1 94 ? -0.256 -10.292 -11.522 1.00 87.56 94 CYS A CA 1
ATOM 685 C C . CYS A 1 94 ? -0.225 -10.989 -12.897 1.00 87.56 94 CYS A C 1
ATOM 687 O O . CYS A 1 94 ? 0.091 -10.329 -13.890 1.00 87.56 94 CYS A O 1
ATOM 689 N N . LEU A 1 95 ? -0.565 -12.283 -12.989 1.00 85.94 95 LEU A N 1
ATOM 690 C CA . LEU A 1 95 ? -0.575 -13.055 -14.246 1.00 85.94 95 LEU A CA 1
ATOM 691 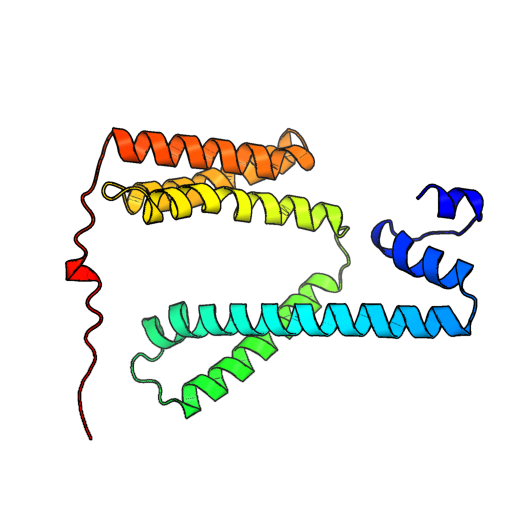C C . LEU A 1 95 ? -1.321 -12.382 -15.419 1.00 85.94 95 LEU A C 1
ATOM 693 O O . LEU A 1 95 ? -0.738 -12.291 -16.501 1.00 85.94 95 LEU A O 1
ATOM 697 N N . PRO A 1 96 ? -2.565 -11.887 -15.261 1.00 83.12 96 PRO A N 1
ATOM 698 C CA . PRO A 1 96 ? -3.325 -11.299 -16.368 1.00 83.12 96 PRO A CA 1
ATOM 699 C C . PRO A 1 96 ? -2.805 -9.938 -16.865 1.00 83.12 96 PRO A C 1
ATOM 701 O O . PRO A 1 96 ? -3.355 -9.417 -17.832 1.00 83.12 96 PRO A O 1
ATOM 704 N N . ARG A 1 97 ? -1.775 -9.349 -16.229 1.00 76.31 97 ARG A N 1
ATOM 705 C CA . ARG A 1 97 ? -1.147 -8.063 -16.606 1.00 76.31 97 ARG A CA 1
ATOM 706 C C . ARG A 1 97 ? -2.163 -6.973 -16.993 1.00 76.31 97 ARG A C 1
ATOM 708 O O . ARG A 1 97 ? -2.034 -6.281 -17.997 1.00 76.31 97 ARG A O 1
ATOM 715 N N . ILE A 1 98 ? -3.194 -6.844 -16.165 1.00 68.69 98 ILE A N 1
ATOM 716 C CA . ILE A 1 98 ? -4.408 -6.058 -16.437 1.00 68.69 98 ILE A CA 1
ATOM 717 C C . ILE A 1 98 ? -4.180 -4.542 -16.379 1.00 68.69 98 ILE A C 1
ATOM 719 O O . ILE A 1 98 ? -5.058 -3.767 -16.755 1.00 68.69 98 ILE A O 1
ATOM 723 N N . SER A 1 99 ? -3.061 -4.083 -15.815 1.00 75.25 99 SER A N 1
ATOM 724 C CA . SER A 1 99 ? -2.802 -2.665 -15.550 1.00 75.25 99 SER A CA 1
ATOM 725 C C . SER A 1 99 ? -1.309 -2.366 -15.474 1.00 75.25 99 SER A C 1
ATOM 727 O O . SER A 1 99 ? -0.529 -3.213 -15.043 1.00 75.25 99 SER A O 1
ATOM 729 N N . ASP A 1 100 ? -0.941 -1.143 -15.853 1.00 81.62 100 ASP A N 1
ATOM 730 C CA . ASP A 1 100 ? 0.413 -0.607 -15.696 1.00 81.62 100 ASP A CA 1
ATOM 731 C C . ASP A 1 100 ? 0.688 -0.197 -14.240 1.00 81.62 100 ASP A C 1
ATOM 733 O O . ASP A 1 100 ? -0.235 0.126 -13.475 1.00 81.62 100 ASP A O 1
ATOM 737 N N . LEU A 1 101 ? 1.968 -0.149 -13.866 1.00 84.38 101 LEU A N 1
ATOM 738 C CA . LEU A 1 101 ? 2.417 0.148 -12.504 1.00 84.38 101 LEU A CA 1
ATOM 739 C C . LEU A 1 101 ? 1.907 1.508 -12.015 1.00 84.38 101 LEU A C 1
ATOM 741 O O . LEU A 1 101 ? 1.407 1.616 -10.896 1.00 84.38 101 LEU A O 1
ATOM 745 N N . ALA A 1 102 ? 1.968 2.538 -12.865 1.00 84.31 102 ALA A N 1
ATOM 746 C CA . ALA A 1 102 ? 1.477 3.874 -12.525 1.00 84.31 102 ALA A CA 1
ATOM 747 C C . ALA A 1 102 ? -0.020 3.863 -12.179 1.00 84.31 102 ALA A C 1
ATOM 749 O O . ALA A 1 102 ? -0.463 4.500 -11.222 1.00 84.31 102 ALA A O 1
ATOM 750 N N . ARG A 1 103 ? -0.813 3.092 -12.929 1.00 83.88 103 ARG A N 1
ATOM 751 C CA . ARG A 1 103 ? -2.259 3.004 -12.731 1.00 83.88 103 ARG A CA 1
ATOM 752 C C . ARG A 1 103 ? -2.606 2.314 -11.409 1.00 83.88 103 ARG A C 1
ATOM 754 O O . ARG A 1 103 ? -3.505 2.783 -10.709 1.00 83.88 103 ARG A O 1
ATOM 761 N N . MET A 1 104 ? -1.872 1.256 -11.065 1.00 86.50 104 MET A N 1
ATOM 762 C CA . MET A 1 104 ? -1.973 0.574 -9.770 1.00 86.50 104 MET A CA 1
ATOM 763 C C . MET A 1 104 ? -1.538 1.473 -8.610 1.00 86.50 104 MET A C 1
ATOM 765 O O . MET A 1 104 ? -2.222 1.526 -7.590 1.00 86.50 104 MET A O 1
ATOM 769 N N . LEU A 1 105 ? -0.457 2.241 -8.778 1.00 88.12 105 LEU A N 1
ATOM 770 C CA . LEU A 1 105 ? 0.019 3.172 -7.755 1.00 88.12 105 LEU A CA 1
ATOM 771 C C . LEU A 1 105 ? -1.027 4.245 -7.432 1.00 88.12 105 LEU A C 1
ATOM 773 O O . LEU A 1 105 ? -1.287 4.521 -6.264 1.00 88.12 105 LEU A O 1
ATOM 777 N N . HIS A 1 106 ? -1.665 4.822 -8.450 1.00 86.06 106 HIS A N 1
ATOM 778 C CA . HIS A 1 106 ? -2.727 5.808 -8.245 1.00 86.06 106 HIS A CA 1
ATOM 779 C C . HIS A 1 106 ? -3.980 5.212 -7.592 1.00 86.06 106 HIS A C 1
ATOM 781 O O . HIS A 1 106 ? -4.606 5.872 -6.762 1.00 86.06 106 HIS A O 1
ATOM 787 N N . PHE A 1 107 ? -4.324 3.968 -7.933 1.00 86.56 107 PHE A N 1
ATOM 788 C CA . PHE A 1 107 ? -5.442 3.249 -7.328 1.00 86.56 107 PHE A CA 1
ATOM 789 C C . PHE A 1 107 ? -5.206 2.994 -5.830 1.00 86.56 107 PHE A C 1
ATOM 791 O O . PHE A 1 107 ? -5.998 3.427 -4.994 1.00 86.56 107 PHE A O 1
ATOM 798 N N . THR A 1 108 ? -4.081 2.369 -5.475 1.00 88.12 108 THR A N 1
ATOM 799 C CA . THR A 1 108 ? -3.731 2.084 -4.073 1.00 88.12 108 THR A CA 1
ATOM 800 C C . THR A 1 108 ? -3.439 3.364 -3.289 1.00 88.12 108 THR A C 1
ATOM 802 O O . THR A 1 108 ? -3.756 3.458 -2.103 1.00 88.12 108 THR A O 1
ATOM 805 N N . GLY A 1 109 ? -2.899 4.389 -3.951 1.00 87.12 109 GLY A N 1
ATOM 806 C CA . GLY A 1 109 ? -2.621 5.691 -3.351 1.00 87.12 109 GLY A CA 1
ATOM 807 C C . GLY A 1 109 ? -3.862 6.373 -2.773 1.00 87.12 109 GLY A C 1
ATOM 808 O O . GLY A 1 109 ? -3.748 7.041 -1.752 1.00 87.12 109 GLY A O 1
ATOM 809 N N . ALA A 1 110 ? -5.049 6.165 -3.353 1.00 86.00 110 ALA A N 1
ATOM 810 C CA . ALA A 1 110 ? -6.304 6.688 -2.803 1.00 86.00 110 ALA A CA 1
ATOM 811 C C . ALA A 1 110 ? -6.642 6.089 -1.429 1.00 86.00 110 ALA A C 1
ATOM 813 O O . ALA A 1 110 ? -7.058 6.809 -0.520 1.00 86.00 110 ALA A O 1
ATOM 814 N N . LEU A 1 111 ? -6.408 4.784 -1.269 1.00 88.12 111 LEU A N 1
ATOM 815 C CA . LEU A 1 111 ? -6.634 4.070 -0.014 1.00 88.12 111 LEU A CA 1
ATOM 816 C C . LEU A 1 111 ? -5.663 4.560 1.063 1.00 88.12 111 LEU A C 1
ATOM 818 O O . LEU A 1 111 ? -6.094 4.962 2.142 1.00 88.12 111 LEU A O 1
ATOM 822 N N . VAL A 1 112 ? -4.368 4.621 0.736 1.00 89.94 112 VAL A N 1
ATOM 823 C CA . VAL A 1 112 ? -3.321 5.086 1.662 1.00 89.94 112 VAL A CA 1
ATOM 824 C C . VAL A 1 112 ? -3.541 6.546 2.056 1.00 89.94 112 VAL A C 1
ATOM 826 O O . VAL A 1 112 ? -3.476 6.890 3.231 1.00 89.94 112 VAL A O 1
ATOM 829 N N . ALA A 1 113 ? -3.862 7.419 1.101 1.00 89.62 113 ALA A N 1
ATOM 830 C CA . ALA A 1 113 ? -4.063 8.840 1.366 1.00 89.62 113 ALA A CA 1
ATOM 831 C C . ALA A 1 113 ? -5.235 9.110 2.330 1.00 89.62 113 ALA A C 1
ATOM 833 O O . ALA A 1 113 ? -5.207 10.079 3.091 1.00 89.62 113 ALA A O 1
ATOM 834 N N . SER A 1 114 ? -6.249 8.238 2.331 1.00 90.12 114 SER A N 1
ATOM 835 C CA . SER A 1 114 ? -7.411 8.362 3.213 1.00 90.12 114 SER A CA 1
ATOM 836 C C . SER A 1 114 ? -7.127 8.020 4.682 1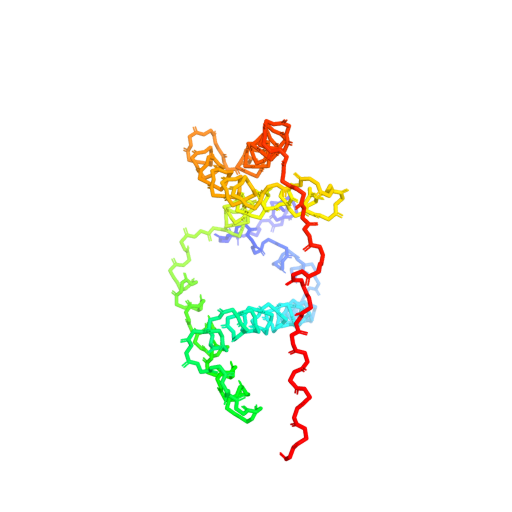.00 90.12 114 SER A C 1
ATOM 838 O O . SER A 1 114 ? -7.871 8.463 5.555 1.00 90.12 114 SER A O 1
ATOM 840 N N . THR A 1 115 ? -6.063 7.276 4.996 1.00 89.50 115 THR A N 1
ATOM 841 C CA . THR A 1 115 ? -5.753 6.862 6.379 1.00 89.50 115 THR A CA 1
ATOM 842 C C . THR A 1 115 ? -4.794 7.808 7.099 1.00 89.50 115 THR A C 1
ATOM 844 O O . THR A 1 115 ? -4.769 7.826 8.328 1.00 89.50 115 THR A O 1
ATOM 847 N N . ILE A 1 116 ? -4.068 8.657 6.362 1.00 90.81 116 ILE A N 1
ATOM 848 C CA . ILE A 1 116 ? -3.061 9.579 6.916 1.00 90.81 116 ILE A CA 1
ATOM 849 C C . ILE A 1 116 ? -3.671 10.506 7.976 1.00 90.81 116 ILE A C 1
ATOM 851 O O . ILE A 1 116 ? -3.168 10.590 9.095 1.00 90.81 116 ILE A O 1
ATOM 855 N N . TRP A 1 117 ? -4.766 11.195 7.648 1.00 89.25 117 TRP A N 1
ATOM 856 C CA . TRP A 1 117 ? -5.353 12.202 8.536 1.00 89.25 117 TRP A CA 1
ATOM 857 C C . TRP A 1 117 ? -5.949 11.632 9.831 1.00 89.25 117 TRP A C 1
ATOM 859 O O . TRP A 1 117 ? -5.666 12.200 10.886 1.00 89.25 117 TRP A O 1
ATOM 869 N N . PRO A 1 118 ? -6.697 10.512 9.809 1.00 87.44 118 PRO A N 1
ATOM 870 C CA . PRO A 1 118 ? -7.141 9.830 11.021 1.00 87.44 118 PRO A CA 1
ATOM 871 C C . PRO A 1 118 ? -5.989 9.417 11.941 1.00 87.44 118 PRO A C 1
ATOM 873 O O . PRO A 1 118 ? -6.092 9.598 13.153 1.00 87.44 118 PRO A O 1
ATOM 876 N N . ILE A 1 119 ? -4.882 8.916 11.379 1.00 89.25 119 ILE A N 1
ATOM 877 C CA . ILE A 1 119 ? -3.696 8.515 12.152 1.00 89.25 119 ILE A CA 1
ATOM 878 C C . ILE A 1 119 ? -3.038 9.741 12.795 1.00 89.25 119 ILE A C 1
ATOM 880 O O . ILE A 1 119 ? -2.780 9.745 13.998 1.00 89.25 119 ILE A O 1
ATOM 884 N N . VAL A 1 120 ? -2.822 10.810 12.023 1.00 89.94 120 VAL A N 1
ATOM 885 C CA . VAL A 1 120 ? -2.252 12.068 12.533 1.00 89.94 120 VAL A CA 1
ATOM 886 C C . VAL A 1 120 ? -3.143 12.662 13.629 1.00 89.94 120 VAL A C 1
ATOM 888 O O . VAL A 1 120 ? -2.650 13.026 14.695 1.00 89.94 120 VAL A O 1
ATOM 891 N N . ALA A 1 121 ? -4.458 12.718 13.420 1.00 86.44 121 ALA A N 1
ATOM 892 C CA . ALA A 1 121 ? -5.387 13.201 14.437 1.00 86.44 121 ALA A CA 1
ATOM 893 C C . ALA A 1 121 ? -5.375 12.315 15.693 1.00 86.44 121 ALA A C 1
ATOM 895 O O . ALA A 1 121 ? -5.393 12.837 16.804 1.00 86.44 121 ALA A O 1
ATOM 896 N N . GLY A 1 122 ? -5.292 10.991 15.549 1.00 84.62 122 GLY A N 1
ATOM 897 C CA . GLY A 1 122 ? -5.176 10.071 16.683 1.00 84.62 122 GLY A CA 1
ATOM 898 C C . GLY A 1 122 ? -3.898 10.273 17.506 1.00 84.62 122 GLY A C 1
ATOM 899 O O . GLY A 1 122 ? -3.944 10.182 18.729 1.00 84.62 122 GLY A O 1
ATOM 900 N N . LEU A 1 123 ? -2.777 10.596 16.852 1.00 84.75 123 LEU A N 1
ATOM 901 C CA . LEU A 1 123 ? -1.483 10.809 17.511 1.00 84.75 123 LEU A CA 1
ATOM 902 C C . LEU A 1 123 ? -1.372 12.178 18.200 1.00 84.75 123 LEU A C 1
ATOM 904 O O . LEU A 1 123 ? -0.808 12.269 19.289 1.00 84.75 123 LEU A O 1
ATOM 908 N N . TYR A 1 124 ? -1.891 13.244 17.580 1.00 84.88 124 TYR A N 1
ATOM 909 C CA . TYR A 1 124 ? -1.709 14.618 18.073 1.00 84.88 124 TYR A CA 1
ATOM 910 C C . TYR A 1 124 ? -2.908 15.172 18.859 1.00 84.88 124 TYR A C 1
ATOM 912 O O . TYR A 1 124 ? -2.725 16.048 19.706 1.00 84.88 124 TYR A O 1
ATOM 920 N N . TRP A 1 125 ? -4.132 14.682 18.627 1.00 82.75 125 TRP A N 1
ATOM 921 C CA . TRP A 1 125 ? -5.338 15.153 19.316 1.00 82.75 125 TRP A CA 1
ATOM 922 C C . TRP A 1 125 ? -5.843 14.136 20.341 1.00 82.75 125 TRP A C 1
ATOM 924 O O . TRP A 1 125 ? -6.340 13.066 20.007 1.00 82.75 125 TRP A O 1
ATOM 934 N N . ARG A 1 126 ? -5.859 14.539 21.617 1.00 69.75 126 ARG A N 1
ATOM 935 C CA . ARG A 1 126 ? -6.443 13.747 22.720 1.00 69.75 126 ARG A CA 1
ATOM 936 C C . ARG A 1 126 ? -7.961 13.533 22.623 1.00 69.75 126 ARG A C 1
ATOM 938 O O . ARG A 1 126 ? -8.498 12.701 23.347 1.00 69.75 126 ARG A O 1
ATOM 945 N N . ARG A 1 127 ? -8.650 14.312 21.780 1.00 73.62 127 ARG A N 1
ATOM 946 C CA . ARG A 1 127 ? -10.120 14.317 21.653 1.00 73.62 127 ARG A CA 1
ATOM 947 C C . ARG A 1 127 ? -10.638 13.601 20.397 1.00 73.62 127 ARG A C 1
ATOM 949 O O . ARG A 1 127 ? -11.796 13.786 20.021 1.00 73.62 127 ARG A O 1
ATOM 956 N N . THR A 1 128 ? -9.785 12.838 19.720 1.00 75.00 128 THR A N 1
ATOM 957 C CA . THR A 1 128 ? -10.126 12.175 18.456 1.00 75.00 128 THR A CA 1
ATOM 958 C C . THR A 1 128 ? -11.128 11.042 18.672 1.00 75.00 128 THR A C 1
ATOM 960 O O . THR A 1 128 ? -10.952 10.171 19.520 1.00 75.00 128 THR A O 1
ATOM 963 N N . ASN A 1 129 ? -12.196 11.034 17.873 1.00 82.00 129 ASN A N 1
ATOM 964 C CA . ASN A 1 129 ? -13.269 10.049 17.976 1.00 82.00 129 ASN A CA 1
ATOM 965 C C . ASN A 1 129 ? -12.975 8.794 17.136 1.00 82.00 129 ASN A C 1
ATOM 967 O O . ASN A 1 129 ? -12.819 8.885 15.918 1.00 82.00 129 ASN A O 1
ATOM 971 N N . ARG A 1 130 ? -12.997 7.611 17.769 1.00 81.44 130 ARG A N 1
ATOM 972 C CA . ARG A 1 130 ? -12.782 6.305 17.113 1.00 81.44 130 ARG A CA 1
ATOM 973 C C . ARG A 1 130 ? -13.736 6.030 15.944 1.00 81.44 130 ARG A C 1
ATOM 975 O O . ARG A 1 130 ? -13.309 5.527 14.909 1.00 81.44 130 ARG A O 1
ATOM 982 N N . TYR A 1 131 ? -15.013 6.394 16.079 1.00 83.25 131 TYR A N 1
ATOM 983 C CA . TYR A 1 131 ? -16.007 6.180 15.023 1.00 83.25 131 TYR A CA 1
ATOM 984 C C . TYR A 1 131 ? -15.817 7.172 13.873 1.00 83.25 131 TYR A C 1
ATOM 986 O O . TYR A 1 131 ? -15.996 6.811 12.713 1.00 83.25 131 TYR A O 1
ATOM 994 N N . GLY A 1 132 ? -15.393 8.400 14.191 1.00 82.06 132 GLY A N 1
ATOM 995 C CA . GLY A 1 132 ? -15.047 9.420 13.201 1.00 82.06 132 GLY A CA 1
ATOM 996 C C . GLY A 1 132 ? -13.811 9.056 12.390 1.00 82.06 132 GLY A C 1
ATOM 997 O O . GLY A 1 132 ? -13.825 9.186 11.171 1.00 82.06 132 GLY A O 1
ATOM 998 N N . ALA A 1 133 ? -12.778 8.525 13.047 1.00 85.19 133 ALA A N 1
ATOM 999 C CA . ALA A 1 133 ? -11.581 8.019 12.384 1.00 85.19 133 ALA A CA 1
ATOM 1000 C C . ALA A 1 133 ? -11.911 6.857 11.430 1.00 85.19 133 ALA A C 1
ATOM 1002 O O . ALA A 1 133 ? -11.498 6.877 10.272 1.00 85.19 133 ALA A O 1
ATOM 1003 N N . ALA A 1 134 ? -12.716 5.883 11.872 1.00 87.75 134 ALA A N 1
ATOM 1004 C CA . ALA A 1 134 ? -13.160 4.781 11.018 1.00 87.75 134 ALA A CA 1
ATOM 1005 C C . ALA A 1 134 ? -13.994 5.270 9.819 1.00 87.75 134 ALA A C 1
ATOM 1007 O O . ALA A 1 134 ? -13.743 4.868 8.682 1.00 87.75 134 ALA A O 1
ATOM 1008 N N . ALA A 1 135 ? -14.943 6.182 10.054 1.00 87.25 135 ALA A N 1
ATOM 1009 C CA . ALA A 1 135 ? -15.753 6.772 8.993 1.00 87.25 135 ALA A CA 1
ATOM 1010 C C . ALA A 1 135 ? -14.898 7.564 7.991 1.00 87.25 135 ALA A C 1
ATOM 1012 O O . ALA A 1 135 ? -15.112 7.440 6.789 1.00 87.25 135 ALA A O 1
ATOM 1013 N N . ALA A 1 136 ? -13.906 8.325 8.460 1.00 88.62 136 ALA A N 1
ATOM 1014 C CA . ALA A 1 136 ? -12.987 9.076 7.609 1.00 88.62 136 ALA A CA 1
ATOM 1015 C C . ALA A 1 136 ? -12.149 8.161 6.703 1.00 88.62 136 ALA A C 1
ATOM 1017 O O . ALA A 1 136 ? -12.021 8.449 5.513 1.00 88.62 136 ALA A O 1
ATOM 1018 N N . MET A 1 137 ? -11.650 7.034 7.226 1.00 90.62 137 MET A N 1
ATOM 1019 C CA . MET A 1 137 ? -10.915 6.047 6.425 1.00 90.62 137 MET A CA 1
ATOM 1020 C C . MET A 1 137 ? -11.802 5.430 5.335 1.00 90.62 137 MET A C 1
ATOM 1022 O O . MET A 1 137 ? -11.431 5.423 4.162 1.00 90.62 137 MET A O 1
ATOM 1026 N N . VAL A 1 138 ? -13.002 4.962 5.699 1.00 91.75 138 VAL A N 1
ATOM 1027 C CA . VAL A 1 138 ? -13.914 4.287 4.759 1.00 91.75 138 VAL A CA 1
ATOM 1028 C C . VAL A 1 138 ? -14.460 5.258 3.712 1.00 91.75 138 VAL A C 1
ATOM 1030 O O . VAL A 1 138 ? -14.384 4.984 2.514 1.00 91.75 138 VAL A O 1
ATOM 1033 N N . LEU A 1 139 ? -14.987 6.406 4.141 1.00 90.00 139 LEU A N 1
ATOM 1034 C CA . LEU A 1 139 ? -15.576 7.397 3.239 1.00 90.00 139 LEU A CA 1
ATOM 1035 C C . LEU A 1 139 ? -14.509 8.087 2.385 1.00 90.00 139 LEU A C 1
ATOM 1037 O O . LEU A 1 139 ? -14.748 8.319 1.202 1.00 90.00 139 LEU A O 1
ATOM 1041 N N . GLY A 1 140 ? -13.326 8.362 2.944 1.00 88.31 140 GLY A N 1
ATOM 1042 C CA . GLY A 1 140 ? -12.187 8.892 2.195 1.00 88.31 140 GLY A CA 1
ATOM 1043 C C . GLY A 1 140 ? -11.710 7.925 1.111 1.00 88.31 140 GLY A C 1
ATOM 1044 O O . GLY A 1 140 ? -11.533 8.335 -0.035 1.00 88.31 140 GLY A O 1
ATOM 1045 N N . SER A 1 141 ? -11.589 6.633 1.433 1.00 90.12 141 SER A N 1
ATOM 1046 C CA . SER A 1 141 ? -11.257 5.589 0.453 1.00 90.12 141 SER A CA 1
ATOM 1047 C C . SER A 1 141 ? -12.317 5.471 -0.644 1.00 90.12 141 SER A C 1
ATOM 1049 O O . SER A 1 141 ? -11.986 5.486 -1.830 1.00 90.12 141 SER A O 1
ATOM 1051 N N . ALA A 1 142 ? -13.598 5.394 -0.269 1.00 90.56 142 ALA A N 1
ATOM 1052 C CA . ALA A 1 142 ? -14.698 5.245 -1.219 1.00 90.56 142 ALA A CA 1
ATOM 1053 C C . ALA A 1 142 ? -14.803 6.447 -2.168 1.00 90.56 142 ALA A C 1
ATOM 1055 O O . ALA A 1 142 ? -14.889 6.272 -3.383 1.00 90.56 142 ALA A O 1
ATOM 1056 N N . LEU A 1 143 ? -14.741 7.672 -1.640 1.00 88.19 143 LEU A N 1
ATOM 1057 C CA . LEU A 1 143 ? -14.827 8.889 -2.450 1.00 88.19 143 LEU A CA 1
ATOM 1058 C C . LEU A 1 143 ? -13.561 9.125 -3.289 1.00 88.19 143 LEU A C 1
ATOM 1060 O O . LEU A 1 143 ? -13.669 9.605 -4.421 1.00 88.19 143 LEU A O 1
ATOM 1064 N N . GLY A 1 144 ? -12.383 8.735 -2.793 1.00 87.94 144 GLY A N 1
ATOM 1065 C CA . GLY A 1 144 ? -11.144 8.728 -3.576 1.00 87.94 144 GLY A CA 1
ATOM 1066 C C . GLY A 1 144 ? -11.216 7.765 -4.766 1.00 87.94 144 GLY A C 1
ATOM 1067 O O . GLY A 1 144 ? -10.858 8.132 -5.887 1.00 87.94 144 GLY A O 1
ATOM 1068 N N . LEU A 1 145 ? -11.766 6.564 -4.556 1.00 88.38 145 LEU A N 1
ATOM 1069 C CA . LEU A 1 145 ? -12.019 5.582 -5.617 1.00 88.38 145 LEU A CA 1
ATOM 1070 C C . LEU A 1 145 ? -13.075 6.060 -6.618 1.00 88.38 145 LEU A C 1
ATOM 1072 O O . LEU A 1 145 ? -12.881 5.919 -7.821 1.00 88.38 145 LEU A O 1
ATOM 1076 N N . VAL A 1 146 ? -14.172 6.669 -6.165 1.00 88.31 146 VAL A N 1
ATOM 1077 C CA . VAL A 1 146 ? -15.167 7.254 -7.080 1.00 88.31 146 VAL A CA 1
ATOM 1078 C C . VAL A 1 146 ? -14.520 8.338 -7.945 1.00 88.31 146 VAL A C 1
ATOM 1080 O O . VAL A 1 146 ? -14.699 8.336 -9.161 1.00 88.31 146 VAL A O 1
ATOM 1083 N N . SER A 1 147 ? -13.708 9.212 -7.345 1.00 85.56 147 SER A N 1
ATOM 1084 C CA . SER A 1 147 ? -13.000 10.285 -8.058 1.00 85.56 147 SER A CA 1
ATOM 1085 C C . SER A 1 147 ? -11.985 9.754 -9.075 1.00 85.56 147 SER A C 1
ATOM 1087 O O . SER A 1 147 ? -11.805 10.355 -10.137 1.00 85.56 147 SER A O 1
ATOM 1089 N N . TYR A 1 148 ? -11.362 8.606 -8.790 1.00 85.81 148 TYR A N 1
ATOM 1090 C CA . TYR A 1 148 ? -10.483 7.910 -9.730 1.00 85.81 148 TYR A CA 1
ATOM 1091 C C . TYR A 1 148 ? -11.205 7.541 -11.036 1.00 85.81 148 TYR A C 1
ATOM 1093 O O . TYR A 1 148 ? -10.640 7.714 -12.116 1.00 85.81 148 TYR A O 1
ATOM 1101 N N . PHE A 1 149 ? -12.448 7.051 -10.945 1.00 84.50 149 PHE A N 1
ATOM 1102 C CA . PHE A 1 149 ? -13.229 6.625 -12.112 1.00 84.50 149 PHE A CA 1
ATOM 1103 C C . PHE A 1 149 ? -13.967 7.771 -12.816 1.00 84.50 149 PHE A C 1
ATOM 1105 O O . PHE A 1 149 ? -14.204 7.669 -14.018 1.00 84.50 149 PHE A O 1
ATOM 1112 N N . THR A 1 150 ? -14.337 8.843 -12.106 1.00 86.06 150 THR A N 1
ATOM 1113 C CA . THR A 1 150 ? -15.151 9.937 -12.669 1.00 86.06 150 THR A CA 1
ATOM 1114 C C . THR A 1 150 ? -14.333 11.116 -13.184 1.00 86.06 150 THR A C 1
ATOM 1116 O O . THR A 1 150 ? -14.683 11.682 -14.217 1.00 86.06 150 THR A O 1
ATOM 1119 N N . VAL A 1 151 ? -13.263 11.502 -12.482 1.00 82.06 151 VAL A N 1
ATOM 1120 C CA . VAL A 1 151 ? -12.466 12.697 -12.810 1.00 82.06 151 VAL A CA 1
ATOM 1121 C C . VAL A 1 151 ? -11.169 12.302 -13.502 1.00 82.06 151 VAL A C 1
ATOM 1123 O O . VAL A 1 151 ? -10.820 12.857 -14.542 1.00 82.06 151 VAL A O 1
ATOM 1126 N N . GLY A 1 152 ? -10.455 11.330 -12.935 1.00 80.62 152 GLY A N 1
ATOM 1127 C CA . GLY A 1 152 ? -9.214 10.825 -13.506 1.00 80.62 152 GLY A CA 1
ATOM 1128 C C . GLY A 1 152 ? -8.253 10.257 -12.468 1.00 80.62 152 GLY A C 1
ATOM 1129 O O . GLY A 1 152 ? -8.332 10.541 -11.271 1.00 80.62 152 GLY A O 1
ATOM 1130 N N . PHE A 1 153 ? -7.287 9.475 -12.954 1.00 78.50 153 PHE A N 1
ATOM 1131 C CA . PHE A 1 153 ? -6.369 8.700 -12.115 1.00 78.50 153 PHE A CA 1
ATOM 1132 C C . PHE A 1 153 ? -5.529 9.554 -11.149 1.00 78.50 153 PHE A C 1
ATOM 1134 O O . PHE A 1 153 ? -5.200 9.100 -10.057 1.00 78.50 153 PHE A O 1
ATOM 1141 N N . TYR A 1 154 ? -5.204 10.797 -11.513 1.00 79.25 154 TYR A N 1
ATOM 1142 C CA . TYR A 1 154 ? -4.321 11.667 -10.730 1.00 79.25 154 TYR A CA 1
ATOM 1143 C C . TYR A 1 154 ? -5.011 12.332 -9.526 1.00 79.25 154 TYR A C 1
ATOM 1145 O O . TYR A 1 154 ? -4.331 12.778 -8.604 1.00 79.25 154 TYR A O 1
ATOM 1153 N N . VAL A 1 155 ? -6.349 12.393 -9.501 1.00 84.88 155 VAL A N 1
ATOM 1154 C CA . VAL A 1 155 ? -7.113 13.099 -8.450 1.00 84.88 155 VAL A CA 1
ATOM 1155 C C . VAL A 1 155 ? -7.423 12.195 -7.254 1.00 84.88 155 VAL A C 1
ATOM 1157 O O . VAL A 1 155 ? -7.741 12.680 -6.170 1.00 84.88 155 VAL A O 1
ATOM 1160 N N . ALA A 1 156 ? -7.310 10.878 -7.419 1.00 85.12 156 ALA A N 1
ATOM 1161 C CA . ALA A 1 156 ? -7.787 9.890 -6.455 1.00 85.12 156 ALA A CA 1
ATOM 1162 C C . ALA A 1 156 ? -7.167 10.043 -5.053 1.00 85.12 156 ALA A C 1
ATOM 1164 O O . ALA A 1 156 ? -7.883 10.100 -4.056 1.00 85.12 156 ALA A O 1
ATOM 1165 N N . ALA A 1 157 ? -5.842 10.197 -4.976 1.00 86.62 157 ALA A N 1
ATOM 1166 C CA . ALA A 1 157 ? -5.142 10.395 -3.707 1.00 86.62 157 ALA A CA 1
ATOM 1167 C C . ALA A 1 157 ? -5.478 11.747 -3.057 1.00 86.62 157 ALA A C 1
ATOM 1169 O O . ALA A 1 157 ? -5.739 11.813 -1.858 1.00 86.62 157 ALA A O 1
ATOM 1170 N N . LEU A 1 158 ? -5.523 12.821 -3.852 1.00 87.75 158 LEU A N 1
ATOM 1171 C CA . LEU A 1 158 ? -5.807 14.167 -3.353 1.00 87.75 158 LEU A CA 1
ATOM 1172 C C . LEU A 1 158 ? -7.241 14.280 -2.816 1.00 87.75 158 LEU A C 1
ATOM 1174 O O . LEU A 1 158 ? -7.456 14.800 -1.725 1.00 87.75 158 LEU A O 1
ATOM 1178 N N . SER A 1 159 ? -8.214 13.766 -3.568 1.00 86.50 159 SER A N 1
ATOM 1179 C CA . SER A 1 159 ? -9.625 13.746 -3.166 1.00 86.50 159 SER A CA 1
ATOM 1180 C C . SER A 1 159 ? -9.857 12.859 -1.942 1.00 86.50 159 SER A C 1
ATOM 1182 O O . SER A 1 159 ? -10.509 13.304 -0.999 1.00 86.50 159 SER A O 1
ATOM 1184 N N . GLY A 1 160 ? -9.265 11.660 -1.901 1.00 86.75 160 GLY A N 1
ATOM 1185 C CA . GLY A 1 160 ? -9.353 10.767 -0.742 1.00 86.75 160 GLY A CA 1
ATOM 1186 C C . GLY A 1 160 ? -8.766 11.386 0.531 1.00 86.75 160 GLY A C 1
ATOM 1187 O O . GLY A 1 160 ? -9.404 11.349 1.586 1.00 86.75 160 GLY A O 1
ATOM 1188 N N . ALA A 1 161 ? -7.601 12.036 0.428 1.00 88.38 161 ALA A N 1
ATOM 1189 C CA . ALA A 1 161 ? -7.000 12.773 1.539 1.00 88.38 161 ALA A CA 1
ATOM 1190 C C . ALA A 1 161 ? -7.863 13.959 1.987 1.00 88.38 161 ALA A C 1
ATOM 1192 O O . ALA A 1 161 ? -8.078 14.133 3.185 1.00 88.38 161 ALA A O 1
ATOM 1193 N N . ALA A 1 162 ? -8.368 14.768 1.052 1.00 88.69 162 ALA A N 1
ATOM 1194 C CA . ALA A 1 162 ? -9.172 15.947 1.373 1.00 88.69 162 ALA A CA 1
ATOM 1195 C C . ALA A 1 162 ? -10.479 15.569 2.083 1.00 88.69 162 ALA A C 1
ATOM 1197 O O . ALA A 1 162 ? -10.831 16.161 3.102 1.00 88.69 162 ALA A O 1
ATOM 1198 N N . VAL A 1 163 ? -11.173 14.545 1.584 1.00 87.75 163 VAL A N 1
ATOM 1199 C CA . VAL A 1 163 ? -12.394 14.018 2.204 1.00 87.75 163 VAL A CA 1
ATOM 1200 C C . VAL A 1 163 ? -12.096 13.481 3.600 1.00 87.75 163 VAL A C 1
ATOM 1202 O O . VAL A 1 163 ? -12.799 13.823 4.550 1.00 87.75 163 VAL A O 1
ATOM 1205 N N . SER A 1 164 ? -11.040 12.680 3.744 1.00 89.31 164 SER A N 1
ATOM 1206 C CA . SER A 1 164 ? -10.665 12.121 5.043 1.00 89.31 164 SER A CA 1
ATOM 1207 C C . SER A 1 164 ? -10.290 13.208 6.055 1.00 89.31 164 SER A C 1
ATOM 1209 O O . SER A 1 164 ? -10.724 13.153 7.208 1.00 89.31 164 SER A O 1
ATOM 1211 N N . PHE A 1 165 ? -9.570 14.248 5.624 1.00 88.62 165 PHE A N 1
ATOM 1212 C CA . PHE A 1 165 ? -9.262 15.411 6.454 1.00 88.62 165 PHE A CA 1
ATOM 1213 C C . PHE A 1 165 ? -10.530 16.109 6.944 1.00 88.62 165 PHE A C 1
ATOM 1215 O O . PHE A 1 165 ? -10.693 16.311 8.147 1.00 88.62 165 PHE A O 1
ATOM 1222 N N . LEU A 1 166 ? -11.452 16.428 6.030 1.00 89.25 166 LEU A N 1
ATOM 1223 C CA . LEU A 1 166 ? -12.702 17.106 6.371 1.00 89.25 166 LEU A CA 1
ATOM 1224 C C . LEU A 1 166 ? -13.524 16.289 7.365 1.00 89.25 166 LEU A C 1
ATOM 1226 O O . LEU A 1 166 ? -13.958 16.826 8.380 1.00 89.25 166 LEU A O 1
ATOM 1230 N N . ILE A 1 167 ? -13.692 14.989 7.117 1.00 86.69 167 ILE A N 1
ATOM 1231 C CA . ILE A 1 167 ? -14.451 14.115 8.015 1.00 86.69 167 ILE A CA 1
ATOM 1232 C C . ILE A 1 167 ? -13.756 14.034 9.375 1.00 86.69 167 ILE A C 1
ATOM 1234 O O . ILE A 1 167 ? -14.408 14.210 10.401 1.00 86.69 167 ILE A O 1
ATOM 1238 N N . THR A 1 168 ? -12.437 13.852 9.414 1.00 85.12 168 THR A N 1
ATOM 1239 C CA . THR A 1 168 ? -11.683 13.770 10.675 1.00 85.12 168 THR A CA 1
ATOM 1240 C C . THR A 1 168 ? -11.818 15.057 11.492 1.00 85.12 168 THR A C 1
ATOM 1242 O O . THR A 1 168 ? -12.105 14.997 12.689 1.00 85.12 168 THR A O 1
ATOM 1245 N N . VAL A 1 169 ? -11.690 16.225 10.858 1.00 85.44 169 VAL A N 1
ATOM 1246 C CA . VAL A 1 169 ? -11.815 17.529 11.527 1.00 85.44 169 VAL A CA 1
ATOM 1247 C C . VAL A 1 169 ? -13.245 17.772 12.001 1.00 85.44 169 VAL A C 1
ATOM 1249 O O . VAL A 1 169 ? -13.448 18.102 13.169 1.00 85.44 169 VAL A O 1
ATOM 1252 N N . ILE A 1 170 ? -14.244 17.555 11.140 1.00 85.62 170 ILE A N 1
ATOM 1253 C CA . ILE A 1 170 ? -15.660 17.739 11.491 1.00 85.62 170 ILE A CA 1
ATOM 1254 C C . ILE A 1 170 ? -16.026 16.837 12.669 1.00 85.62 170 ILE A C 1
ATOM 1256 O O . ILE A 1 170 ? -16.600 17.305 13.650 1.00 85.62 170 ILE A O 1
ATOM 1260 N N . THR A 1 171 ? -15.652 15.557 12.620 1.00 82.12 171 THR A N 1
ATOM 1261 C CA . THR A 1 171 ? -16.034 14.619 13.683 1.00 82.12 171 THR A CA 1
ATOM 1262 C C . THR A 1 171 ? -15.315 14.919 14.998 1.00 82.12 171 THR A C 1
ATOM 1264 O O . THR A 1 171 ? -15.911 14.762 16.062 1.00 82.12 171 THR A O 1
ATOM 1267 N N . THR A 1 172 ? -14.072 15.409 14.939 1.00 82.00 172 THR A N 1
ATOM 1268 C CA . THR A 1 172 ? -13.304 15.817 16.129 1.00 82.00 172 THR A CA 1
ATOM 1269 C C . THR A 1 172 ? -13.859 17.095 16.769 1.00 82.00 172 THR A C 1
ATOM 1271 O O . THR A 1 172 ? -13.818 17.231 17.991 1.00 82.00 172 THR A O 1
ATOM 1274 N N . LEU A 1 173 ? -14.410 18.020 15.975 1.00 81.12 173 LEU A N 1
ATOM 1275 C CA . LEU A 1 173 ? -15.031 19.252 16.477 1.00 81.12 173 LEU A CA 1
ATOM 1276 C C . LEU A 1 173 ? -16.447 19.024 17.029 1.00 81.12 173 LEU A C 1
ATOM 1278 O O . LEU A 1 173 ? -16.793 19.602 18.057 1.00 81.12 173 LEU A O 1
ATOM 1282 N N . VAL A 1 174 ? -17.263 18.201 16.361 1.00 81.62 174 VAL A N 1
ATOM 1283 C CA . VAL A 1 174 ? -18.680 17.991 16.719 1.00 81.62 174 VAL A CA 1
ATOM 1284 C C . VAL A 1 174 ? -18.842 17.000 17.872 1.00 81.62 174 VAL A C 1
ATOM 1286 O O . VAL A 1 174 ? -19.657 17.227 18.765 1.00 81.62 174 VAL A O 1
ATOM 1289 N N . TRP A 1 175 ? -18.058 15.919 17.887 1.00 73.44 175 TRP A N 1
ATOM 1290 C CA . TRP A 1 175 ? -18.105 14.900 18.939 1.00 73.44 175 TRP A CA 1
ATOM 1291 C C . TRP A 1 175 ? -16.705 14.562 19.450 1.00 73.44 175 TRP A C 1
ATOM 1293 O O . TRP A 1 175 ? -16.190 13.477 19.152 1.00 73.44 175 TRP A O 1
ATOM 1303 N N . PRO A 1 176 ? -16.095 15.460 20.244 1.00 73.94 176 PRO A N 1
ATOM 1304 C CA . PRO A 1 176 ? -14.838 15.162 20.906 1.00 73.94 176 PRO A CA 1
ATOM 1305 C C . PRO A 1 176 ? -15.042 14.003 21.887 1.00 73.94 176 PRO A C 1
ATOM 1307 O O . PRO A 1 176 ? -15.884 14.077 22.783 1.00 73.94 176 PRO A O 1
ATOM 1310 N N . GLN A 1 177 ? -14.271 12.932 21.721 1.00 72.88 177 GLN A N 1
ATOM 1311 C CA . GLN A 1 177 ? -14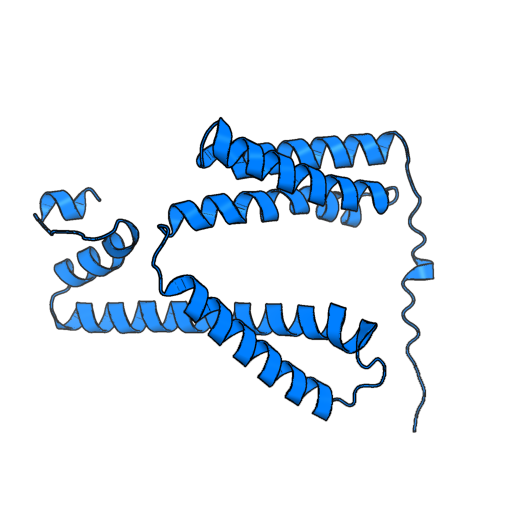.206 11.836 22.688 1.00 72.88 177 GLN A CA 1
ATOM 1312 C C . GLN A 1 177 ? -12.840 11.873 23.349 1.00 72.88 177 GLN A C 1
ATOM 1314 O O . GLN A 1 177 ? -11.822 11.786 22.669 1.00 72.88 177 GLN A O 1
ATOM 1319 N N . GLU A 1 178 ? -12.815 12.040 24.667 1.00 69.12 178 GLU A N 1
ATOM 1320 C CA . GLU A 1 178 ? -11.570 11.975 25.424 1.00 69.12 178 GLU A CA 1
ATOM 1321 C C . GLU A 1 178 ? -11.107 10.525 25.484 1.00 69.12 178 GLU A C 1
ATOM 1323 O O . GLU A 1 178 ? -11.768 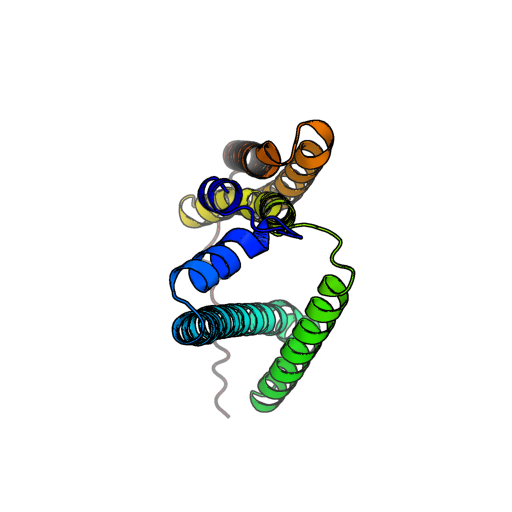9.653 26.050 1.00 69.12 178 GLU A O 1
ATOM 1328 N N . PHE A 1 179 ? -9.979 10.264 24.835 1.00 65.75 179 PHE A N 1
ATOM 1329 C CA . PHE A 1 179 ? -9.369 8.949 24.841 1.00 65.75 179 PHE A CA 1
ATOM 1330 C C . PHE A 1 179 ? -8.715 8.704 26.210 1.00 65.75 179 PHE A C 1
ATOM 1332 O O . PHE A 1 179 ? -7.748 9.378 26.573 1.00 65.75 179 PHE A O 1
ATOM 1339 N N . SER A 1 180 ? -9.268 7.768 26.990 1.00 62.03 180 SER A N 1
ATOM 1340 C CA . SER A 1 180 ? -8.697 7.342 28.274 1.00 62.03 180 SER A CA 1
ATOM 1341 C C . SER A 1 180 ? -7.551 6.360 28.025 1.00 62.03 180 SER A C 1
ATOM 1343 O O . SER A 1 180 ? -7.756 5.224 27.589 1.00 62.03 180 SER A O 1
ATOM 1345 N N . TRP A 1 181 ? -6.336 6.823 28.316 1.00 65.56 181 TRP A N 1
ATOM 1346 C CA . TRP A 1 181 ? -5.093 6.057 28.199 1.00 65.56 181 TRP A CA 1
ATOM 1347 C C . TRP A 1 181 ? -5.050 4.841 29.133 1.00 65.56 181 TRP A C 1
ATOM 1349 O O . TRP A 1 181 ? -4.361 3.875 28.825 1.00 65.56 181 TRP A O 1
ATOM 1359 N N . ASP A 1 182 ? -5.854 4.835 30.200 1.00 63.78 182 ASP A N 1
ATOM 1360 C CA . ASP A 1 182 ? -5.950 3.719 31.149 1.00 63.78 182 ASP A CA 1
ATOM 1361 C C . ASP A 1 182 ? -6.489 2.431 30.499 1.00 63.78 182 ASP A C 1
ATOM 1363 O O . ASP A 1 182 ? -6.273 1.332 31.003 1.00 63.78 182 ASP A O 1
ATOM 1367 N N . SER A 1 183 ? -7.165 2.546 29.349 1.00 62.06 183 SER A N 1
ATOM 1368 C CA . SER A 1 183 ? -7.678 1.404 28.579 1.00 62.06 183 SER A CA 1
ATOM 1369 C C . SER A 1 183 ? -6.638 0.715 27.685 1.00 62.06 183 SER A C 1
ATOM 1371 O O . SER A 1 183 ? -6.920 -0.360 27.158 1.00 62.06 183 SER A O 1
ATOM 1373 N N . LEU A 1 184 ? -5.451 1.316 27.513 1.00 62.31 184 LEU A N 1
ATOM 1374 C CA . LEU A 1 184 ? -4.333 0.752 26.745 1.00 62.31 184 LEU A CA 1
ATOM 1375 C C . LEU A 1 184 ? -3.360 -0.064 27.598 1.00 62.31 184 LEU A C 1
ATOM 1377 O O . LEU A 1 184 ? -2.376 -0.564 27.057 1.00 62.31 184 LEU A O 1
ATOM 1381 N N . HIS A 1 185 ? -3.614 -0.213 28.902 1.00 58.22 185 HIS A N 1
ATOM 1382 C CA . HIS A 1 185 ? -2.924 -1.224 29.691 1.00 58.22 185 HIS A CA 1
ATOM 1383 C C . HIS A 1 185 ? -3.334 -2.597 29.161 1.00 58.22 185 HIS A C 1
ATOM 1385 O O . HIS A 1 185 ? -4.321 -3.198 29.590 1.00 58.22 185 HIS A O 1
ATOM 1391 N N . GLU A 1 186 ? -2.580 -3.068 28.172 1.00 57.34 186 GLU A N 1
ATOM 1392 C CA . GLU A 1 186 ? -2.482 -4.476 27.855 1.00 57.34 186 GLU A CA 1
ATOM 1393 C C . GLU A 1 186 ? -2.183 -5.157 29.186 1.00 57.34 186 GLU A C 1
ATOM 1395 O O . GLU A 1 186 ? -1.253 -4.768 29.897 1.00 57.34 186 GLU A O 1
ATOM 1400 N N . LYS A 1 187 ? -3.055 -6.083 29.594 1.00 47.53 187 LYS A N 1
ATOM 1401 C CA . LYS A 1 187 ? -2.707 -6.988 30.677 1.00 47.53 187 LYS A CA 1
ATOM 1402 C C . LYS A 1 187 ? -1.433 -7.664 30.194 1.00 47.53 187 LYS A C 1
ATOM 1404 O O . LYS A 1 187 ? -1.491 -8.502 29.300 1.00 47.53 187 LYS A O 1
ATOM 1409 N N . GLU A 1 188 ? -0.287 -7.242 30.721 1.00 48.59 188 GLU A N 1
ATOM 1410 C CA . GLU A 1 188 ? 0.836 -8.148 30.833 1.00 48.59 188 GLU A CA 1
ATOM 1411 C C . GLU A 1 188 ? 0.253 -9.318 31.610 1.00 48.59 188 GLU A C 1
ATOM 1413 O O . GLU A 1 188 ? 0.042 -9.230 32.821 1.00 48.59 188 GLU A O 1
ATOM 1418 N N . ASP A 1 189 ? -0.116 -10.374 30.890 1.00 48.44 189 ASP A N 1
ATOM 1419 C CA . ASP A 1 189 ? -0.308 -11.688 31.467 1.00 48.44 189 ASP A CA 1
ATOM 1420 C C . ASP A 1 189 ? 1.083 -12.109 31.968 1.00 48.44 189 ASP A C 1
ATOM 1422 O O . ASP A 1 189 ? 1.816 -12.876 31.345 1.00 48.44 189 ASP A O 1
ATOM 1426 N N . VAL A 1 190 ? 1.473 -11.509 33.095 1.00 47.81 190 VAL A N 1
ATOM 1427 C CA . VAL A 1 190 ? 2.405 -12.061 34.059 1.00 47.81 190 VAL A CA 1
ATOM 1428 C C . VAL A 1 190 ? 1.681 -13.265 34.640 1.00 47.81 190 VAL A C 1
ATOM 1430 O O . VAL A 1 190 ? 1.063 -13.190 35.694 1.00 47.81 190 VAL A O 1
ATOM 1433 N N . GLU A 1 191 ? 1.733 -14.377 33.924 1.00 39.53 191 GLU A N 1
ATOM 1434 C CA . GLU A 1 191 ? 1.733 -15.680 34.565 1.00 39.53 191 GLU A CA 1
ATOM 1435 C C . GLU A 1 191 ? 2.990 -16.405 34.095 1.00 39.53 191 GLU A C 1
ATOM 1437 O O . GLU A 1 191 ? 3.066 -17.016 33.031 1.00 39.53 191 GLU A O 1
ATOM 1442 N N . GLU A 1 192 ? 4.019 -16.250 34.930 1.00 40.69 192 GLU A N 1
ATOM 1443 C CA . GLU A 1 192 ? 4.922 -17.337 35.278 1.00 40.69 192 GLU A CA 1
ATOM 1444 C C . GLU A 1 192 ? 4.169 -18.677 35.256 1.00 40.69 192 GLU A C 1
ATOM 1446 O O . GLU A 1 192 ? 3.283 -18.887 36.087 1.00 40.69 192 GLU A O 1
ATOM 1451 N N . GLN A 1 193 ? 4.540 -19.568 34.330 1.00 32.88 193 GLN A N 1
ATOM 1452 C CA . GLN A 1 193 ? 4.770 -21.007 34.551 1.00 32.88 193 GLN A CA 1
ATOM 1453 C C . GLN A 1 193 ? 5.250 -21.709 33.276 1.00 32.88 193 GLN A C 1
ATOM 1455 O O . GLN A 1 193 ? 4.584 -21.601 32.222 1.00 32.88 193 GLN A O 1
#

pLDDT: mean 83.03, std 11.4, range [32.88, 95.81]

Secondary structure (DSSP, 8-state):
-HHHHHTT---SSGGGHHHHHHHHHHHHHHHHHHHHHHHHHHHHHHHHHHHHHHHHHIIIIIIIII-TT--HHHHHHHHHHHHHHHHHHHHHHHTT--S-HHHHHHHHHHHHHHHHHHHHHHHH-TT--HHHHHHHHHHHHHHHHHHHHHT-TTTHHHHHHHHHHHHHHHHHHHS-----GGGG---------

Solvent-accessible surface area (backbone atoms only — not comparable to full-atom values): 10359 Å² total; per-residue (Å²): 106,73,68,38,66,76,65,74,55,89,71,96,48,84,85,50,46,64,64,52,49,53,24,64,76,53,37,77,71,40,30,55,51,50,51,52,51,53,51,52,54,50,52,55,53,49,50,55,52,42,49,53,53,25,51,50,47,39,54,68,42,38,33,67,71,73,39,75,87,60,52,73,70,54,49,53,53,50,38,55,51,44,34,51,50,52,50,54,52,52,51,62,67,53,67,76,64,85,68,56,68,69,60,51,50,32,58,54,34,5,49,57,34,3,43,50,45,36,52,51,40,58,75,75,37,66,34,43,26,72,69,32,32,52,48,12,33,54,52,5,24,52,51,2,51,51,35,30,77,74,78,32,59,84,46,5,28,58,47,0,28,52,46,6,40,51,39,31,51,52,33,33,70,76,48,59,32,76,66,65,70,80,76,67,65,69,77,76,78,81,65,91,129

Sequence (193 aa):
ALASVAMDINIPQPDQVGPIVAAAVLGKAGAVLIFVVI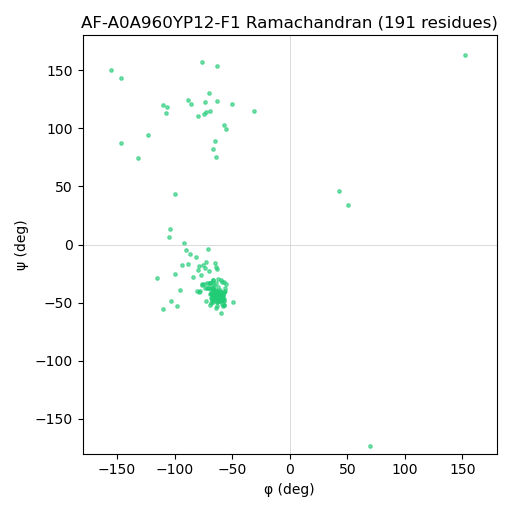FSALASSLDSLLAATSDLLLEDVYKRHIKPNATPQNMRKAATIVTLLLGVVTWMICLPRISDLARMLHFTGALVASTIWPIVAGLYWRRTNRYGAAAAMVLGSALGLVSYFTVGFYVAALSGAAVSFLITVITTLVWPQEFSWDSLHEKEDVEEQ

Mean predicted aligned error: 8.97 Å

Nearest PDB structures (foldseek):
  3dh4-assembly1_A  TM=8.166E-01  e=4.307E-02  Vibrio parahaemolyticus